Protein 1B0U (pdb70)

GO terms:
  GO:0005886 plasma membrane (C, EXP)

InterPro domains:
  IPR003439 ABC transporter-like, ATP-binding domain [PF00005] (22-182)
  IPR003439 ABC transporter-like, ATP-binding domain [PS50893] (7-253)
  IPR003593 AAA+ ATPase domain [SM00382] (31-230)
  IPR017871 ABC transporter-like, conserved site [PS00211] (154-168)
  IPR027417 P-loop containing nucleoside triphosphate hydrolase [G3DSA:3.40.50.300] (1-258)
  IPR027417 P-loop containing nucleoside triphosphate hydrolase [SSF52540] (7-252)
  IPR030679 ABC-type amino acid transport system, ATPase component, HisP-type [PIRSF039085] (5-256)
  IPR050086 Methionine import ATP-binding protein MetN-like [PTHR43166] (5-256)

Organism: Salmonella typhimurium (strain LT2 / SGSC1412 / ATCC 700720) (NCBI:txid99287)

Radius of gyration: 18.3 Å; Cα contacts (8 Å, |Δi|>4): 505; chains: 1; bounding box: 37×50×46 Å

Solvent-accessible surface area: 12142 Å² total; per-residue (Å²): 77,57,3,54,0,55,88,2,45,4,69,94,52,85,118,67,20,0,71,30,2,45,6,89,0,118,65,31,38,6,2,0,0,0,2,50,102,73,6,8,11,40,12,0,0,75,0,0,7,4,60,38,78,1,8,79,27,30,2,38,0,40,60,97,64,1,83,39,68,123,34,214,108,26,27,18,80,12,52,72,175,90,31,58,115,59,0,93,11,96,2,14,19,0,25,57,99,37,73,28,141,87,120,28,16,0,38,79,1,0,9,49,26,0,48,128,63,64,63,44,62,123,110,72,0,85,91,55,0,70,124,16,0,74,61,1,54,7,92,150,206,12,21,52,74,78,10,129,113,13,52,23,4,60,31,0,41,0,1,1,0,34,5,3,0,16,84,22,39,0,5,0,0,5,25,3,6,31,68,4,88,79,138,49,11,28,63,1,30,147,15,1,47,66,0,16,129,85,44,63,8,0,0,1,0,7,52,52,43,52,6,0,91,141,23,12,57,53,0,1,4,0,43,126,1,111,41,56,28,85,17,76,10,98,97,2,26,48,75,28,119,12,98,127,0,65,120,19,29,130,35,18,148,182,96,173,68,70

Structure (mmCIF, N/CA/C/O backbone):
data_1B0U
#
_entry.id   1B0U
#
_cell.length_a   68.809
_cell.length_b   68.809
_cell.length_c   148.033
_cell.angle_alpha   90.00
_cell.angle_beta   90.00
_cell.angle_gamma   90.00
#
_symmetry.space_group_name_H-M   'P 43 21 2'
#
loop_
_entity.id
_entity.type
_entity.pdbx_description
1 polymer 'HISTIDINE PERMEASE'
2 non-polymer 'CHLORIDE ION'
3 non-polymer "ADENOSINE-5'-TRIPHOSPHATE"
4 water water
#
loop_
_atom_site.group_PDB
_atom_site.id
_atom_site.type_symbol
_atom_site.label_atom_id
_atom_site.label_alt_id
_atom_site.label_comp_id
_atom_site.label_asym_id
_atom_site.label_entity_id
_atom_site.label_seq_id
_atom_site.pdbx_PDB_ins_code
_atom_site.Cartn_x
_atom_site.Cartn_y
_atom_site.Cartn_z
_atom_site.occupancy
_atom_site.B_iso_or_equiv
_atom_site.auth_seq_id
_atom_site.auth_comp_id
_atom_site.auth_asym_id
_atom_site.auth_atom_id
_atom_site.pdbx_PDB_model_num
ATOM 1 N N . ASN A 1 5 ? 23.684 50.737 39.862 1.00 31.21 5 ASN A N 1
ATOM 2 C CA . ASN A 1 5 ? 23.958 52.132 40.102 1.00 30.12 5 ASN A CA 1
ATOM 3 C C . ASN A 1 5 ? 25.375 52.587 39.778 1.00 26.54 5 ASN A C 1
ATOM 4 O O . ASN A 1 5 ? 25.679 52.685 38.613 1.00 27.35 5 ASN A O 1
ATOM 9 N N . LYS A 1 6 ? 26.231 52.892 40.769 1.00 22.92 6 LYS A N 1
ATOM 10 C CA . LYS A 1 6 ? 27.585 53.405 40.445 1.00 20.05 6 LYS A CA 1
ATOM 11 C C . LYS A 1 6 ? 28.653 52.314 40.378 1.00 17.57 6 LYS A C 1
ATOM 12 O O . LYS A 1 6 ? 29.505 52.316 39.521 1.00 16.76 6 LYS A O 1
ATOM 18 N N . LEU A 1 7 ? 28.588 51.376 41.300 1.00 16.22 7 LEU A N 1
ATOM 19 C CA . LEU A 1 7 ? 29.603 50.311 41.321 1.00 15.12 7 LEU A CA 1
ATOM 20 C C . LEU A 1 7 ? 28.972 49.035 41.819 1.00 14.50 7 LEU A C 1
ATOM 21 O O . LEU A 1 7 ? 28.258 49.068 42.807 1.00 15.05 7 LEU A O 1
ATOM 26 N N . HIS A 1 8 ? 29.183 47.920 41.115 1.00 13.20 8 HIS A N 1
ATOM 27 C CA . HIS A 1 8 ? 28.668 46.644 41.572 1.00 13.69 8 HIS A CA 1
ATOM 28 C C . HIS A 1 8 ? 29.813 45.638 41.436 1.00 12.65 8 HIS A C 1
ATOM 29 O O . HIS A 1 8 ? 30.308 45.390 40.325 1.00 13.28 8 HIS A O 1
ATOM 36 N N . VAL A 1 9 ? 30.245 45.099 42.575 1.00 12.71 9 VAL A N 1
ATOM 37 C CA . VAL A 1 9 ? 31.343 44.124 42.636 1.00 13.13 9 VAL A CA 1
ATOM 38 C C . VAL A 1 9 ? 30.647 42.827 42.974 1.00 12.72 9 VAL A C 1
ATOM 39 O O . VAL A 1 9 ? 29.953 42.714 43.988 1.00 13.22 9 VAL A O 1
ATOM 43 N N . ILE A 1 10 ? 30.832 41.835 42.114 1.00 13.06 10 ILE A N 1
ATOM 44 C CA . ILE A 1 10 ? 30.141 40.568 42.273 1.00 14.22 10 ILE A CA 1
ATOM 45 C C . ILE A 1 10 ? 31.022 39.343 42.477 1.00 14.39 10 ILE A C 1
ATOM 46 O O . ILE A 1 10 ? 31.899 39.113 41.667 1.00 14.19 10 ILE A O 1
ATOM 51 N N . ASP A 1 11 ? 30.765 38.581 43.548 1.00 15.43 11 ASP A N 1
ATOM 52 C CA . ASP A 1 11 ? 31.412 37.278 43.842 1.00 15.33 11 ASP A CA 1
ATOM 53 C C . ASP A 1 11 ? 32.930 37.300 43.677 1.00 14.27 11 ASP A C 1
ATOM 54 O O . ASP A 1 11 ? 33.522 36.390 43.072 1.00 15.39 11 ASP A O 1
ATOM 59 N N . LEU A 1 12 ? 33.544 38.330 44.249 1.00 13.80 12 LEU A N 1
ATOM 60 C CA . LEU A 1 12 ? 34.988 38.531 44.113 1.00 12.19 12 LEU A CA 1
ATOM 61 C C . LEU A 1 12 ? 35.811 37.596 44.970 1.00 10.80 12 LEU A C 1
ATOM 62 O O . LEU A 1 12 ? 35.558 37.473 46.174 1.00 11.36 12 LEU A O 1
ATOM 67 N N . HIS A 1 13 ? 36.761 36.919 44.307 1.00 10.56 13 HIS A N 1
ATOM 68 C CA . HIS A 1 13 ? 37.723 36.092 45.030 1.00 10.89 13 HIS A CA 1
ATOM 69 C C . HIS A 1 13 ? 39.092 36.623 44.630 1.00 10.77 13 HIS A C 1
ATOM 70 O O . HIS A 1 13 ? 39.264 37.276 43.577 1.00 11.30 13 HIS A O 1
ATOM 77 N N . LYS A 1 14 ? 40.098 36.351 45.473 1.00 11.02 14 LYS A N 1
ATOM 78 C CA . LYS A 1 14 ? 41.457 36.770 45.135 1.00 11.37 14 LYS A CA 1
ATOM 79 C C . LYS A 1 14 ? 42.464 35.856 45.842 1.00 12.25 14 LYS A C 1
ATOM 80 O O . LYS A 1 14 ? 42.301 35.584 47.034 1.00 12.69 14 LYS A O 1
ATOM 86 N N . ARG A 1 15 ? 43.446 35.363 45.087 1.00 12.66 15 ARG A N 1
ATOM 87 C CA . ARG A 1 15 ? 44.519 34.547 45.666 1.00 13.42 15 ARG A CA 1
ATOM 88 C C . ARG A 1 15 ? 45.860 35.169 45.350 1.00 12.39 15 ARG A C 1
ATOM 89 O O . ARG A 1 15 ? 46.052 35.835 44.330 1.00 12.82 15 ARG A O 1
ATOM 97 N N . TYR A 1 16 ? 46.794 35.020 46.289 1.00 12.26 16 TYR A N 1
ATOM 98 C CA . TYR A 1 16 ? 48.172 35.443 46.030 1.00 12.53 16 TYR A CA 1
ATOM 99 C C . TYR A 1 16 ? 48.846 34.075 45.907 1.00 13.70 16 TYR A C 1
ATOM 100 O O . TYR A 1 16 ? 49.045 33.367 46.896 1.00 13.56 16 TYR A O 1
ATOM 109 N N . GLY A 1 17 ? 49.196 33.710 44.673 1.00 14.56 17 GLY A N 1
ATOM 110 C CA . GLY A 1 17 ? 49.741 32.385 44.463 1.00 14.69 17 GLY A CA 1
ATOM 111 C C . GLY A 1 17 ? 48.631 31.435 44.865 1.00 15.05 17 GLY A C 1
ATOM 112 O O . GLY A 1 17 ? 47.448 31.560 44.428 1.00 15.53 17 GLY A O 1
ATOM 113 N N . GLY A 1 18 ? 48.966 30.448 45.680 1.00 13.53 18 GLY A N 1
ATOM 114 C CA . GLY A 1 18 ? 47.989 29.487 46.159 1.00 13.59 18 GLY A CA 1
ATOM 115 C C . GLY A 1 18 ? 47.178 29.887 47.395 1.00 13.72 18 GLY A C 1
ATOM 116 O O . GLY A 1 18 ? 46.258 29.178 47.842 1.00 15.91 18 GLY A O 1
ATOM 117 N N . HIS A 1 19 ? 47.518 31.043 47.954 1.00 12.75 19 HIS A N 1
ATOM 118 C CA . HIS A 1 19 ? 46.850 31.524 49.159 1.00 12.49 19 HIS A CA 1
ATOM 119 C C . HIS A 1 19 ? 45.562 32.288 48.841 1.00 12.17 19 HIS A C 1
ATOM 120 O O . HIS A 1 19 ? 45.641 33.438 48.407 1.00 12.77 19 HIS A O 1
ATOM 127 N N . GLU A 1 20 ? 44.410 31.665 49.110 1.00 12.66 20 GLU A N 1
ATOM 128 C CA . GLU A 1 20 ? 43.181 32.403 48.806 1.00 13.36 20 GLU A CA 1
ATOM 129 C C . GLU A 1 20 ? 42.863 33.335 49.971 1.00 13.12 20 GLU A C 1
ATOM 130 O O . GLU A 1 20 ? 42.769 32.915 51.124 1.00 14.68 20 GLU A O 1
ATOM 136 N N . VAL A 1 21 ? 42.733 34.614 49.644 1.00 12.12 21 VAL A N 1
ATOM 137 C CA . VAL A 1 21 ? 42.462 35.623 50.664 1.00 12.86 21 VAL A CA 1
ATOM 138 C C . VAL A 1 21 ? 41.017 36.085 50.664 1.00 12.27 21 VAL A C 1
ATOM 139 O O . VAL A 1 21 ? 40.379 36.126 51.715 1.00 13.41 21 VAL A O 1
ATOM 143 N N . LEU A 1 22 ? 40.484 36.438 49.496 1.00 12.40 22 LEU A N 1
ATOM 144 C CA . LEU A 1 22 ? 39.063 36.838 49.406 1.00 12.08 22 LEU A CA 1
ATOM 145 C C . LEU A 1 22 ? 38.329 35.625 48.849 1.00 12.65 22 LEU A C 1
ATOM 146 O O . LEU A 1 22 ? 38.761 35.027 47.848 1.00 12.78 22 LEU A O 1
ATOM 151 N N . LYS A 1 23 ? 37.231 35.286 49.494 1.00 12.61 23 LYS A N 1
ATOM 152 C CA . LYS A 1 23 ? 36.499 34.075 49.214 1.00 13.80 23 LYS A CA 1
ATOM 153 C C . LYS A 1 23 ? 35.046 34.279 48.805 1.00 14.04 23 LYS A C 1
ATOM 154 O O . LYS A 1 23 ? 34.136 33.563 49.242 1.00 14.87 23 LYS A O 1
ATOM 160 N N . GLY A 1 24 ? 34.812 35.277 47.972 1.00 13.25 24 GLY A N 1
ATOM 161 C CA . GLY A 1 24 ? 33.446 35.524 47.512 1.00 12.94 24 GLY A CA 1
ATOM 162 C C . GLY A 1 24 ? 32.769 36.659 48.240 1.00 13.97 24 GLY A C 1
ATOM 163 O O . GLY A 1 24 ? 31.995 36.428 49.185 1.00 15.26 24 GLY A O 1
ATOM 164 N N . VAL A 1 25 ? 33.088 37.880 47.815 1.00 12.60 25 VAL A N 1
ATOM 165 C CA . VAL A 1 25 ? 32.503 39.082 48.407 1.00 14.45 25 VAL A CA 1
ATOM 166 C C . VAL A 1 25 ? 31.875 39.953 47.365 1.00 15.43 25 VAL A C 1
ATOM 167 O O . VAL A 1 25 ? 32.389 40.047 46.237 1.00 16.50 25 VAL A O 1
ATOM 171 N N . SER A 1 26 ? 30.779 40.609 47.735 1.00 13.94 26 SER A N 1
ATOM 172 C CA . SER A 1 26 ? 30.048 41.477 46.818 1.00 14.15 26 SER A CA 1
ATOM 173 C C . SER A 1 26 ? 29.784 42.830 47.459 1.00 14.84 26 SER A C 1
ATOM 174 O O . SER A 1 26 ? 29.749 42.955 48.683 1.00 16.20 26 SER A O 1
ATOM 177 N N . LEU A 1 27 ? 29.589 43.837 46.630 1.00 14.50 27 LEU A N 1
ATOM 178 C CA . LEU A 1 27 ? 29.332 45.191 47.125 1.00 15.39 27 LEU A CA 1
ATOM 179 C C . LEU A 1 27 ? 28.567 45.943 46.051 1.00 15.81 27 LEU A C 1
ATOM 180 O O . LEU A 1 27 ? 28.826 45.771 44.875 1.00 15.59 27 LEU A O 1
ATOM 185 N N . GLN A 1 28 ? 27.589 46.748 46.459 1.00 16.63 28 GLN A N 1
ATOM 186 C CA . GLN A 1 28 ? 26.891 47.572 45.479 1.00 18.09 28 GLN A CA 1
ATOM 187 C C . GLN A 1 28 ? 26.636 48.940 46.063 1.00 17.08 28 GLN A C 1
ATOM 188 O O . GLN A 1 28 ? 25.986 49.093 47.099 1.00 17.83 28 GLN A O 1
ATOM 194 N N . ALA A 1 29 ? 27.214 49.915 45.385 1.00 16.66 29 ALA A N 1
ATOM 195 C CA . ALA A 1 29 ? 27.111 51.316 45.779 1.00 16.35 29 ALA A CA 1
ATOM 196 C C . ALA A 1 29 ? 26.266 52.056 44.754 1.00 16.44 29 ALA A C 1
ATOM 197 O O . ALA A 1 29 ? 26.596 52.103 43.563 1.00 16.74 29 ALA A O 1
ATOM 199 N N . ARG A 1 30 ? 25.190 52.641 45.256 1.00 17.43 30 ARG A N 1
ATOM 200 C CA . ARG A 1 30 ? 24.331 53.502 44.481 1.00 18.68 30 ARG A CA 1
ATOM 201 C C . ARG A 1 30 ? 24.723 54.930 44.824 1.00 17.53 30 ARG A C 1
ATOM 202 O O . ARG A 1 30 ? 25.394 55.171 45.822 1.00 17.20 30 ARG A O 1
ATOM 210 N N . ALA A 1 31 ? 24.335 55.898 43.995 1.00 17.20 31 ALA A N 1
ATOM 211 C CA . ALA A 1 31 ? 24.686 57.272 44.238 1.00 17.40 31 ALA A CA 1
ATOM 212 C C . ALA A 1 31 ? 24.371 57.748 45.655 1.00 17.36 31 ALA A C 1
ATOM 213 O O . ALA A 1 31 ? 23.234 57.613 46.168 1.00 17.40 31 ALA A O 1
ATOM 215 N N . GLY A 1 32 ? 25.408 58.288 46.286 1.00 16.80 32 GLY A N 1
ATOM 216 C CA . GLY A 1 32 ? 25.274 58.788 47.635 1.00 16.32 32 GLY A CA 1
ATOM 217 C C . GLY A 1 32 ? 25.479 57.758 48.751 1.00 15.97 32 GLY A C 1
ATOM 218 O O . GLY A 1 32 ? 25.396 58.106 49.936 1.00 16.55 32 GLY A O 1
ATOM 219 N N . ASP A 1 33 ? 25.728 56.498 48.414 1.00 15.08 33 ASP A N 1
ATOM 220 C CA . ASP A 1 33 ? 25.963 55.502 49.462 1.00 14.69 33 ASP A CA 1
ATOM 221 C C . ASP A 1 33 ? 27.354 55.762 50.063 1.00 13.62 33 ASP A C 1
ATOM 222 O O . ASP A 1 33 ? 28.277 56.168 49.343 1.00 14.28 33 ASP A O 1
ATOM 227 N N . VAL A 1 34 ? 27.482 55.512 51.359 1.00 12.75 34 VAL A N 1
ATOM 228 C CA . VAL A 1 34 ? 28.761 55.661 52.094 1.00 12.57 34 VAL A CA 1
ATOM 229 C C . VAL A 1 34 ? 28.905 54.302 52.792 1.00 11.66 34 VAL A C 1
ATOM 230 O O . VAL A 1 34 ? 28.221 53.983 53.768 1.00 12.24 34 VAL A O 1
ATOM 234 N N . ILE A 1 35 ? 29.750 53.449 52.221 1.00 11.06 35 ILE A N 1
ATOM 235 C CA . ILE A 1 35 ? 29.966 52.091 52.731 1.00 10.70 35 ILE A CA 1
ATOM 236 C C . ILE A 1 35 ? 31.254 51.966 53.503 1.00 10.87 35 ILE A C 1
ATOM 237 O O . ILE A 1 35 ? 32.311 52.227 52.937 1.00 10.80 35 ILE A O 1
ATOM 242 N N . SER A 1 36 ? 31.163 51.626 54.780 1.00 11.01 36 SER A N 1
ATOM 243 C CA . SER A 1 36 ? 32.385 51.393 55.559 1.00 10.32 36 SER A CA 1
ATOM 244 C C . SER A 1 36 ? 32.592 49.909 55.686 1.00 12.23 36 SER A C 1
ATOM 245 O O . SER A 1 36 ? 31.634 49.127 55.896 1.00 11.09 36 SER A O 1
ATOM 248 N N . ILE A 1 37 ? 33.839 49.488 55.537 1.00 10.61 37 ILE A N 1
ATOM 249 C CA . ILE A 1 37 ? 34.250 48.075 55.652 1.00 11.08 37 ILE A CA 1
ATOM 250 C C . ILE A 1 37 ? 35.135 48.012 56.911 1.00 10.21 37 ILE A C 1
ATOM 251 O O . ILE A 1 37 ? 36.118 48.761 57.051 1.00 10.94 37 ILE A O 1
ATOM 256 N N . ILE A 1 38 ? 34.745 47.139 57.819 1.00 10.41 38 ILE A N 1
ATOM 257 C CA . ILE A 1 38 ? 35.455 46.945 59.073 1.00 10.30 38 ILE A CA 1
ATOM 258 C C . ILE A 1 38 ? 35.811 45.467 59.246 1.00 10.69 38 ILE A C 1
ATOM 259 O O . ILE A 1 38 ? 35.177 44.607 58.637 1.00 11.24 38 ILE A O 1
ATOM 264 N N . GLY A 1 39 ? 36.829 45.188 60.049 1.00 11.89 39 GLY A N 1
ATOM 265 C CA . GLY A 1 39 ? 37.229 43.807 60.292 1.00 12.05 39 GLY A CA 1
ATOM 266 C C . GLY A 1 39 ? 38.651 43.754 60.774 1.00 11.38 39 GLY A C 1
ATOM 267 O O . GLY A 1 39 ? 39.382 44.744 60.726 1.00 11.38 39 GLY A O 1
ATOM 268 N N . SER A 1 40 ? 39.039 42.580 61.268 1.00 11.40 40 SER A N 1
ATOM 269 C CA . SER A 1 40 ? 40.373 42.427 61.775 1.00 11.35 40 SER A CA 1
ATOM 270 C C . SER A 1 40 ? 41.452 42.631 60.701 1.00 11.98 40 SER A C 1
ATOM 271 O O . SER A 1 40 ? 41.227 42.395 59.509 1.00 12.48 40 SER A O 1
ATOM 274 N N . SER A 1 41 ? 42.646 43.044 61.118 1.00 11.64 41 SER A N 1
ATOM 275 C CA . SER A 1 41 ? 43.777 43.113 60.197 1.00 11.10 41 SER A CA 1
ATOM 276 C C . SER A 1 41 ? 44.047 41.667 59.719 1.00 11.71 41 SER A C 1
ATOM 277 O O . SER A 1 41 ? 44.250 40.749 60.506 1.00 10.60 41 SER A O 1
ATOM 280 N N . GLY A 1 42 ? 44.014 41.468 58.410 1.00 12.01 42 GLY A N 1
ATOM 281 C CA . GLY A 1 42 ? 44.211 40.145 57.839 1.00 12.27 42 GLY A CA 1
ATOM 282 C C . GLY A 1 42 ? 42.930 39.590 57.228 1.00 12.23 42 GLY A C 1
ATOM 283 O O . GLY A 1 42 ? 42.972 38.622 56.457 1.00 12.34 42 GLY A O 1
ATOM 284 N N . SER A 1 43 ? 41.786 40.234 57.502 1.00 11.41 43 SER A N 1
ATOM 285 C CA . SER A 1 43 ? 40.509 39.777 56.941 1.00 11.25 43 SER A CA 1
ATOM 286 C C . SER A 1 43 ? 40.445 39.969 55.444 1.00 10.59 43 SER A C 1
ATOM 287 O O . SER A 1 43 ? 39.629 39.290 54.800 1.00 11.75 43 SER A O 1
ATOM 290 N N . GLY A 1 44 ? 41.325 40.810 54.885 1.00 10.50 44 GLY A N 1
ATOM 291 C CA . GLY A 1 44 ? 41.403 41.035 53.441 1.00 9.79 44 GLY A CA 1
ATOM 292 C C . GLY A 1 44 ? 40.802 42.344 52.921 1.00 10.09 44 GLY A C 1
ATOM 293 O O . GLY A 1 44 ? 40.459 42.474 51.740 1.00 10.31 44 GLY A O 1
ATOM 294 N N . LYS A 1 45 ? 40.702 43.335 53.803 1.00 10.25 45 LYS A N 1
ATOM 295 C CA . LYS A 1 45 ? 40.078 44.613 53.444 1.00 10.15 45 LYS A CA 1
ATOM 296 C C . LYS A 1 45 ? 40.831 45.320 52.342 1.00 10.15 45 LYS A C 1
ATOM 297 O O . LYS A 1 45 ? 40.226 45.828 51.369 1.00 10.81 45 LYS A O 1
ATOM 303 N N . SER A 1 46 ? 42.143 45.417 52.483 1.00 10.43 46 SER A N 1
ATOM 304 C CA . SER A 1 46 ? 42.924 46.114 51.463 1.00 10.37 46 SER A CA 1
ATOM 305 C C . SER A 1 46 ? 42.907 45.360 50.133 1.00 11.00 46 SER A C 1
ATOM 306 O O . SER A 1 46 ? 42.928 45.997 49.052 1.00 11.69 46 SER A O 1
ATOM 309 N N . THR A 1 47 ? 42.945 44.030 50.220 1.00 11.73 47 THR A N 1
ATOM 310 C CA . THR A 1 47 ? 42.871 43.222 48.997 1.00 11.29 47 THR A CA 1
ATOM 311 C C . THR A 1 47 ? 41.543 43.501 48.283 1.00 11.90 47 THR A C 1
ATOM 312 O O . THR A 1 47 ? 41.534 43.610 47.049 1.00 11.74 47 THR A O 1
ATOM 316 N N . PHE A 1 48 ? 40.456 43.613 49.052 1.00 11.64 48 PHE A N 1
ATOM 317 C CA . PHE A 1 48 ? 39.106 43.899 48.521 1.00 11.72 48 PHE A CA 1
ATOM 318 C C . PHE A 1 48 ? 39.143 45.245 47.744 1.00 12.26 48 PHE A C 1
ATOM 319 O O . PHE A 1 48 ? 38.787 45.337 46.558 1.00 11.77 48 PHE A O 1
ATOM 327 N N . LEU A 1 49 ? 39.617 46.301 48.393 1.00 12.08 49 LEU A N 1
ATOM 328 C CA . LEU A 1 49 ? 39.684 47.583 47.692 1.00 13.99 49 LEU A CA 1
ATOM 329 C C . LEU A 1 49 ? 40.612 47.588 46.489 1.00 14.82 49 LEU A C 1
ATOM 330 O O . LEU A 1 49 ? 40.272 48.151 45.425 1.00 15.28 49 LEU A O 1
ATOM 335 N N . ARG A 1 50 ? 41.788 46.956 46.578 1.00 13.98 50 ARG A N 1
ATOM 336 C CA . ARG A 1 50 ? 42.742 46.951 45.492 1.00 14.31 50 ARG A CA 1
ATOM 337 C C . ARG A 1 50 ? 42.235 46.138 44.289 1.00 13.53 50 ARG A C 1
ATOM 338 O O . ARG A 1 50 ? 42.666 46.363 43.168 1.00 16.10 50 ARG A O 1
ATOM 346 N N . CYS A 1 51 ? 41.333 45.197 44.530 1.00 12.45 51 CYS A N 1
ATOM 347 C CA . CYS A 1 51 ? 40.760 44.444 43.405 1.00 12.96 51 CYS A CA 1
ATOM 348 C C . CYS A 1 51 ? 39.757 45.334 42.649 1.00 13.28 51 CYS A C 1
ATOM 349 O O . CYS A 1 51 ? 39.683 45.256 41.412 1.00 14.37 51 CYS A O 1
ATOM 352 N N . ILE A 1 52 ? 39.045 46.200 43.374 1.00 13.54 52 ILE A N 1
ATOM 353 C CA . ILE A 1 52 ? 38.015 47.050 42.761 1.00 14.00 52 ILE A CA 1
ATOM 354 C C . ILE A 1 52 ? 38.593 47.882 41.635 1.00 16.30 52 ILE A C 1
ATOM 355 O O . ILE A 1 52 ? 37.926 48.047 40.583 1.00 15.98 52 ILE A O 1
ATOM 360 N N . ASN A 1 53 ? 39.815 48.375 41.804 1.00 17.09 53 ASN A N 1
ATOM 361 C CA . ASN A 1 53 ? 40.418 49.157 40.722 1.00 18.31 53 ASN A CA 1
ATOM 362 C C . ASN A 1 53 ? 41.597 48.472 40.048 1.00 18.44 53 ASN A C 1
ATOM 363 O O . ASN A 1 53 ? 42.445 49.099 39.393 1.00 19.24 53 ASN A O 1
ATOM 368 N N . PHE A 1 54 ? 41.617 47.147 40.182 1.00 17.03 54 PHE A N 1
ATOM 369 C CA . PHE A 1 54 ? 42.659 46.307 39.609 1.00 17.51 54 PHE A CA 1
ATOM 370 C C . PHE A 1 54 ? 44.113 46.557 39.935 1.00 17.45 54 PHE A C 1
ATOM 371 O O . PHE A 1 54 ? 45.012 46.194 39.155 1.00 18.35 54 PHE A O 1
ATOM 379 N N . LEU A 1 55 ? 44.353 47.162 41.094 1.00 16.76 55 LEU A N 1
ATOM 380 C CA . LEU A 1 55 ? 45.716 47.291 41.558 1.00 17.17 55 LEU A CA 1
ATOM 381 C C . LEU A 1 55 ? 46.139 45.858 41.904 1.00 16.81 55 LEU A C 1
ATOM 382 O O . LEU A 1 55 ? 47.327 45.535 41.869 1.00 17.99 55 LEU A O 1
ATOM 387 N N . GLU A 1 56 ? 45.150 45.017 42.243 1.00 16.76 56 GLU A N 1
ATOM 388 C CA . GLU A 1 56 ? 45.392 43.585 42.467 1.00 16.48 56 GLU A CA 1
ATOM 389 C C . GLU A 1 56 ? 44.432 42.859 41.529 1.00 15.65 56 GLU A C 1
ATOM 390 O O . GLU A 1 56 ? 43.371 43.387 41.205 1.00 15.35 56 GLU A O 1
ATOM 396 N N . LYS A 1 57 ? 44.809 41.669 41.075 1.00 15.45 57 LYS A N 1
ATOM 397 C CA . LYS A 1 57 ? 43.981 40.919 40.127 1.00 15.87 57 LYS A CA 1
ATOM 398 C C . LYS A 1 57 ? 43.094 39.898 40.827 1.00 15.43 57 LYS A C 1
ATOM 399 O O . LYS A 1 57 ? 43.569 39.032 41.568 1.00 15.21 57 LYS A O 1
ATOM 405 N N . PRO A 1 58 ? 41.779 39.977 40.612 1.00 14.10 58 PRO A N 1
ATOM 406 C CA . PRO A 1 58 ? 40.851 39.013 41.221 1.00 14.46 58 PRO A CA 1
ATOM 407 C C . PRO A 1 58 ? 41.089 37.632 40.600 1.00 13.35 58 PRO A C 1
ATOM 408 O O . PRO A 1 58 ? 41.599 37.514 39.472 1.00 13.98 58 PRO A O 1
ATOM 412 N N . SER A 1 59 ? 40.700 36.586 41.314 1.00 12.29 59 SER A N 1
ATOM 413 C CA . SER A 1 59 ? 40.771 35.225 40.756 1.00 12.34 59 SER A CA 1
ATOM 414 C C . SER A 1 59 ? 39.361 34.818 40.291 1.00 13.40 59 SER A C 1
ATOM 415 O O . SER A 1 59 ? 39.207 33.849 39.542 1.00 14.60 59 SER A O 1
ATOM 418 N N . GLU A 1 60 ? 38.341 35.523 40.779 1.00 12.81 60 GLU A N 1
ATOM 419 C CA . GLU A 1 60 ? 36.948 35.256 40.387 1.00 12.73 60 GLU A CA 1
ATOM 420 C C . GLU A 1 60 ? 36.189 36.562 40.553 1.00 12.54 60 GLU A C 1
ATOM 421 O O . GLU A 1 60 ? 36.621 37.439 41.339 1.00 13.20 60 GLU A O 1
ATOM 427 N N . GLY A 1 61 ? 35.074 36.702 39.828 1.00 12.20 61 GLY A N 1
ATOM 428 C CA . GLY A 1 61 ? 34.231 37.868 40.000 1.00 12.26 61 GLY A CA 1
ATOM 429 C C . GLY A 1 61 ? 33.968 38.747 38.805 1.00 11.68 61 GLY A C 1
ATOM 430 O O . GLY A 1 61 ? 34.423 38.454 37.714 1.00 12.20 61 GLY A O 1
ATOM 431 N N . ALA A 1 62 ? 33.195 39.813 39.020 1.00 11.49 62 ALA A N 1
ATOM 432 C CA . ALA A 1 62 ? 32.859 40.802 37.987 1.00 12.59 62 ALA A CA 1
ATOM 433 C C . ALA A 1 62 ? 32.805 42.177 38.646 1.00 12.44 62 ALA A C 1
ATOM 434 O O . ALA A 1 62 ? 32.542 42.292 39.867 1.00 12.05 62 ALA A O 1
ATOM 436 N N . ILE A 1 63 ? 33.104 43.201 37.840 1.00 12.73 63 ILE A N 1
ATOM 437 C CA . ILE A 1 63 ? 33.075 44.592 38.277 1.00 13.86 63 ILE A CA 1
ATOM 438 C C . ILE A 1 63 ? 32.295 45.374 37.240 1.00 13.90 63 ILE A C 1
ATOM 439 O O . ILE A 1 63 ? 32.640 45.332 36.052 1.00 14.87 63 ILE A O 1
ATOM 444 N N . ILE A 1 64 ? 31.247 46.052 37.697 1.00 13.17 64 ILE A N 1
ATOM 445 C CA . ILE A 1 64 ? 30.361 46.832 36.835 1.00 14.28 64 ILE A CA 1
ATOM 446 C C . ILE A 1 64 ? 30.409 48.292 37.343 1.00 14.71 64 ILE A C 1
ATOM 447 O O . ILE A 1 64 ? 30.164 48.550 38.523 1.00 14.90 64 ILE A O 1
ATOM 452 N N . VAL A 1 65 ? 30.682 49.215 36.421 1.00 15.52 65 VAL A N 1
ATOM 453 C CA . VAL A 1 65 ? 30.790 50.636 36.789 1.00 16.94 65 VAL A CA 1
ATOM 454 C C . VAL A 1 65 ? 29.737 51.380 36.010 1.00 17.49 65 VAL A C 1
ATOM 455 O O . VAL A 1 65 ? 29.678 51.292 34.772 1.00 18.06 65 VAL A O 1
ATOM 459 N N . ASN A 1 66 ? 28.898 52.119 36.728 1.00 18.34 66 ASN A N 1
ATOM 460 C CA . ASN A 1 66 ? 27.805 52.852 36.105 1.00 19.92 66 ASN A CA 1
ATOM 461 C C . ASN A 1 66 ? 26.939 51.983 35.206 1.00 20.83 66 ASN A C 1
ATOM 462 O O . ASN A 1 66 ? 26.513 52.406 34.107 1.00 20.68 66 ASN A O 1
ATOM 467 N N . GLY A 1 67 ? 26.706 50.755 35.655 1.00 21.21 67 GLY A N 1
ATOM 468 C CA . GLY A 1 67 ? 25.893 49.849 34.869 1.00 22.03 67 GLY A CA 1
ATOM 469 C C . GLY A 1 67 ? 26.590 49.150 33.732 1.00 22.40 67 GLY A C 1
ATOM 470 O O . GLY A 1 67 ? 25.983 48.225 33.167 1.00 24.60 67 GLY A O 1
ATOM 471 N N . GLN A 1 68 ? 27.832 49.539 33.405 1.00 21.64 68 GLN A N 1
ATOM 472 C CA . GLN A 1 68 ? 28.587 48.919 32.305 1.00 21.91 68 GLN A CA 1
ATOM 473 C C . GLN A 1 68 ? 29.626 47.915 32.832 1.00 19.86 68 GLN A C 1
ATOM 474 O O . GLN A 1 68 ? 30.484 48.260 33.646 1.00 18.69 68 GLN A O 1
ATOM 480 N N . ASN A 1 69 ? 29.529 46.670 32.368 1.00 17.89 69 ASN A N 1
ATOM 481 C CA . ASN A 1 69 ? 30.444 45.645 32.814 1.00 17.19 69 ASN A CA 1
ATOM 482 C C . ASN A 1 69 ? 31.858 45.939 32.320 1.00 17.67 69 ASN A C 1
ATOM 483 O O . ASN A 1 69 ? 32.033 46.370 31.172 1.00 18.87 69 ASN A O 1
ATOM 488 N N . ILE A 1 70 ? 32.857 45.685 33.160 1.00 17.13 70 ILE A N 1
ATOM 489 C CA . ILE A 1 70 ? 34.269 45.819 32.775 1.00 16.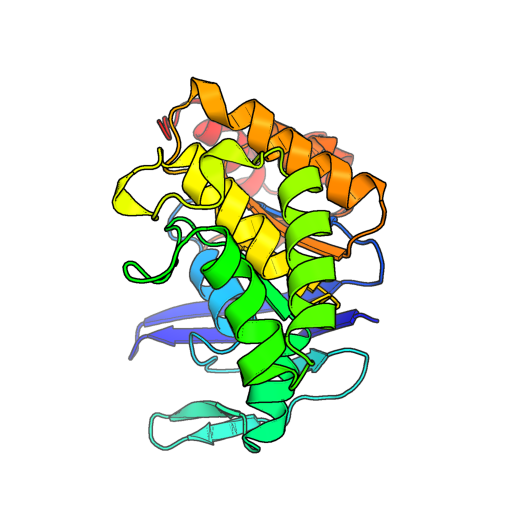42 70 ILE A CA 1
ATOM 490 C C . ILE A 1 70 ? 34.660 44.384 32.300 1.00 16.20 70 ILE A C 1
ATOM 491 O O . ILE A 1 70 ? 34.774 43.471 33.112 1.00 16.02 70 ILE A O 1
ATOM 496 N N . ASN A 1 71 ? 34.830 44.158 30.994 1.00 17.05 71 ASN A N 1
ATOM 497 C CA . ASN A 1 71 ? 35.148 42.786 30.561 1.00 17.66 71 ASN A CA 1
ATOM 498 C C . ASN A 1 71 ? 36.451 42.185 31.071 1.00 18.06 71 ASN A C 1
ATOM 499 O O . ASN A 1 71 ? 37.513 42.780 30.935 1.00 18.59 71 ASN A O 1
ATOM 504 N N . LEU A 1 72 ? 36.329 41.005 31.660 1.00 18.42 72 LEU A N 1
ATOM 505 C CA . LEU A 1 72 ? 37.477 40.330 32.215 1.00 20.52 72 LEU A CA 1
ATOM 506 C C . LEU A 1 72 ? 37.731 39.027 31.487 1.00 21.97 72 LEU A C 1
ATOM 507 O O . LEU A 1 72 ? 36.782 38.341 31.046 1.00 22.47 72 LEU A O 1
ATOM 512 N N . VAL A 1 73 ? 39.010 38.691 31.392 1.00 23.81 73 VAL A N 1
ATOM 513 C CA . VAL A 1 73 ? 39.459 37.473 30.742 1.00 24.80 73 VAL A CA 1
ATOM 514 C C . VAL A 1 73 ? 40.524 36.830 31.634 1.00 25.33 73 VAL A C 1
ATOM 515 O O . VAL A 1 73 ? 41.286 37.519 32.311 1.00 25.40 73 VAL A O 1
ATOM 519 N N . ARG A 1 74 ? 40.529 35.508 31.644 1.00 26.44 74 ARG A N 1
ATOM 520 C CA . ARG A 1 74 ? 41.455 34.713 32.455 1.00 27.83 74 ARG A CA 1
ATOM 521 C C . ARG A 1 74 ? 42.862 34.802 31.834 1.00 29.38 74 ARG A C 1
ATOM 522 O O . ARG A 1 74 ? 43.027 34.412 30.665 1.00 30.68 74 ARG A O 1
ATOM 530 N N . ASP A 1 75 ? 43.860 35.314 32.580 1.00 30.34 75 ASP A N 1
ATOM 531 C CA . ASP A 1 75 ? 45.241 35.481 32.086 1.00 31.97 75 ASP A CA 1
ATOM 532 C C . ASP A 1 75 ? 46.162 34.279 32.266 1.00 32.20 75 ASP A C 1
A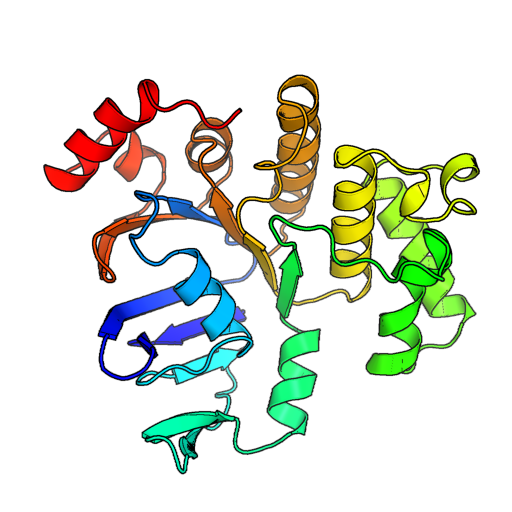TOM 533 O O . ASP A 1 75 ? 45.746 33.224 32.768 1.00 31.94 75 ASP A O 1
ATOM 538 N N . LYS A 1 76 ? 47.397 34.457 31.809 1.00 33.49 76 LYS A N 1
ATOM 539 C CA . LYS A 1 76 ? 48.466 33.446 31.863 1.00 34.43 76 LYS A CA 1
ATOM 540 C C . LYS A 1 76 ? 48.606 32.795 33.246 1.00 33.67 76 LYS A C 1
ATOM 541 O O . LYS A 1 76 ? 48.684 31.557 33.400 1.00 33.95 76 LYS A O 1
ATOM 547 N N . ASP A 1 77 ? 48.631 33.664 34.249 1.00 32.06 77 ASP A N 1
ATOM 548 C CA . ASP A 1 77 ? 48.780 33.279 35.639 1.00 29.89 77 ASP A CA 1
ATOM 549 C C . ASP A 1 77 ? 47.510 32.715 36.243 1.00 26.97 77 ASP A C 1
ATOM 550 O O . ASP A 1 77 ? 47.465 32.454 37.430 1.00 26.21 77 ASP A O 1
ATOM 555 N N . GLY A 1 78 ? 46.458 32.545 35.452 1.00 24.45 78 GLY A N 1
ATOM 556 C CA . GLY A 1 78 ? 45.246 32.011 36.033 1.00 22.09 78 GLY A CA 1
ATOM 557 C C . GLY A 1 78 ? 44.393 33.049 36.770 1.00 20.19 78 GLY A C 1
ATOM 558 O O . GLY A 1 78 ? 43.407 32.689 37.436 1.00 20.43 78 GLY A O 1
ATOM 559 N N . GLN A 1 79 ? 44.789 34.311 36.691 1.00 19.21 79 GLN A N 1
ATOM 560 C CA . GLN A 1 79 ? 44.018 35.351 37.371 1.00 18.23 79 GLN A CA 1
ATOM 561 C C . GLN A 1 79 ? 43.230 36.105 36.334 1.00 18.17 79 GLN A C 1
ATOM 562 O O . GLN A 1 79 ? 43.415 35.871 35.133 1.00 19.48 79 GLN A O 1
ATOM 568 N N . LEU A 1 80 ? 42.336 36.973 36.778 1.00 16.74 80 LEU A N 1
ATOM 569 C CA . LEU A 1 80 ? 41.541 37.761 35.841 1.00 17.24 80 LEU A CA 1
ATOM 570 C C . LEU A 1 80 ? 42.153 39.102 35.559 1.00 19.27 80 LEU A C 1
ATOM 571 O O . LEU A 1 80 ? 42.579 39.824 36.485 1.00 20.38 80 LEU A O 1
ATOM 576 N N . LYS A 1 81 ? 42.196 39.452 34.268 1.00 20.79 81 LYS A N 1
ATOM 577 C CA . LYS A 1 81 ? 42.738 40.729 33.845 1.00 22.36 81 LYS A CA 1
ATOM 578 C C . LYS A 1 81 ? 41.658 41.504 33.064 1.00 21.77 81 LYS A C 1
ATOM 579 O O . LYS A 1 81 ? 40.731 40.910 32.499 1.00 21.66 81 LYS A O 1
ATOM 585 N N . VAL A 1 82 ? 41.766 42.824 33.057 1.00 21.63 82 VAL A N 1
ATOM 586 C CA . VAL A 1 82 ? 40.820 43.650 32.290 1.00 22.29 82 VAL A CA 1
ATOM 587 C C . VAL A 1 82 ? 41.234 43.503 30.821 1.00 24.24 82 VAL A C 1
ATOM 588 O O . VAL A 1 82 ? 42.376 43.796 30.456 1.00 24.63 82 VAL A O 1
ATOM 592 N N . ALA A 1 83 ? 40.304 43.020 30.002 1.00 25.69 83 ALA A N 1
ATOM 593 C CA . ALA A 1 83 ? 40.547 42.787 28.578 1.00 27.88 83 ALA A CA 1
ATOM 594 C C . ALA A 1 83 ? 40.989 44.014 27.801 1.00 29.43 83 ALA A C 1
ATOM 595 O O . ALA A 1 83 ? 42.008 43.996 27.096 1.00 29.48 83 ALA A O 1
ATOM 597 N N . ASP A 1 84 ? 40.229 45.087 27.936 1.00 31.01 84 ASP A N 1
ATOM 598 C CA . ASP A 1 84 ? 40.485 46.309 27.196 1.00 33.09 84 ASP A CA 1
ATOM 599 C C . ASP A 1 84 ? 41.156 47.417 28.019 1.00 33.37 84 ASP A C 1
ATOM 600 O O . ASP A 1 84 ? 40.663 47.782 29.072 1.00 32.53 84 ASP A O 1
ATOM 605 N N . LYS A 1 85 ? 42.278 47.954 27.527 1.00 34.34 85 LYS A N 1
ATOM 606 C CA . LYS A 1 85 ? 43.014 49.020 28.224 1.00 35.43 85 LYS A CA 1
ATOM 607 C C . LYS A 1 85 ? 42.146 50.245 28.524 1.00 35.32 85 LYS A C 1
ATOM 608 O O . LYS A 1 85 ? 42.302 50.896 29.554 1.00 34.77 85 LYS A O 1
ATOM 614 N N . ASN A 1 86 ? 41.253 50.598 27.611 1.00 35.79 86 ASN A N 1
ATOM 615 C CA . ASN A 1 86 ? 40.451 51.769 27.881 1.00 36.00 86 ASN A CA 1
ATOM 616 C C . ASN A 1 86 ? 39.461 51.529 28.980 1.00 34.82 86 ASN A C 1
ATOM 617 O O . ASN A 1 86 ? 39.063 52.459 29.681 1.00 34.44 86 ASN A O 1
ATOM 622 N N . GLN A 1 87 ? 39.053 50.282 29.146 1.00 33.78 87 GLN A N 1
ATOM 623 C CA . GLN A 1 87 ? 38.146 50.008 30.226 1.00 32.52 87 GLN A CA 1
ATOM 624 C C . GLN A 1 87 ? 38.927 50.120 31.529 1.00 32.08 87 GLN A C 1
ATOM 625 O O . GLN A 1 87 ? 38.369 50.526 32.546 1.00 32.03 87 GLN A O 1
ATOM 631 N N . LEU A 1 88 ? 40.215 49.776 31.503 1.00 31.18 88 LEU A N 1
ATOM 632 C CA . LEU A 1 88 ? 41.031 49.869 32.717 1.00 31.68 88 LEU A CA 1
ATOM 633 C C . LEU A 1 88 ? 41.299 51.327 33.078 1.00 32.25 88 LEU A C 1
ATOM 634 O O . LEU A 1 88 ? 41.299 51.712 34.261 1.00 31.34 88 LEU A O 1
ATOM 639 N N . ARG A 1 89 ? 41.561 52.132 32.058 1.00 33.32 89 ARG A N 1
ATOM 640 C CA . ARG A 1 89 ? 41.836 53.557 32.258 1.00 35.09 89 ARG A CA 1
ATOM 641 C C . ARG A 1 89 ? 40.549 54.242 32.666 1.00 35.31 89 ARG A C 1
ATOM 642 O O . ARG A 1 89 ? 40.478 54.860 33.739 1.00 34.81 89 ARG A O 1
ATOM 650 N N . LEU A 1 90 ? 39.543 54.144 31.793 1.00 35.77 90 LEU A N 1
ATOM 651 C CA . LEU A 1 90 ? 38.210 54.702 32.061 1.00 35.52 90 LEU A CA 1
ATOM 652 C C . LEU A 1 90 ? 37.956 54.433 33.532 1.00 33.98 90 LEU A C 1
ATOM 653 O O . LEU A 1 90 ? 37.570 55.322 34.295 1.00 33.87 90 LEU A O 1
ATOM 658 N N . LEU A 1 91 ? 38.190 53.182 33.903 1.00 32.74 91 LEU A N 1
ATOM 659 C CA . LEU A 1 91 ? 38.008 52.713 35.276 1.00 30.99 91 LEU A CA 1
ATOM 660 C C . LEU A 1 91 ? 38.705 53.593 36.331 1.00 30.38 91 LEU A C 1
ATOM 661 O O . LEU A 1 91 ? 38.012 54.173 37.178 1.00 30.33 91 LEU A O 1
ATOM 666 N N . ARG A 1 92 ? 40.047 53.673 36.280 1.00 27.93 92 ARG A N 1
ATOM 667 C CA . ARG A 1 92 ? 40.882 54.473 37.191 1.00 26.62 92 ARG A CA 1
ATOM 668 C C . ARG A 1 92 ? 40.512 55.960 37.172 1.00 25.55 92 ARG A C 1
ATOM 669 O O . ARG A 1 92 ? 41.128 56.758 37.883 1.00 26.81 92 ARG A O 1
ATOM 677 N N . THR A 1 93 ? 39.556 56.351 36.335 1.00 23.89 93 THR A N 1
ATOM 678 C CA . THR A 1 93 ? 39.143 57.753 36.278 1.00 23.59 93 THR A CA 1
ATOM 679 C C . THR A 1 93 ? 37.764 57.905 36.933 1.00 22.09 93 THR A C 1
ATOM 680 O O . THR A 1 93 ? 37.437 58.983 37.452 1.00 22.27 93 THR A O 1
ATOM 684 N N . ARG A 1 94 ? 36.957 56.843 36.904 1.00 20.56 94 ARG A N 1
ATOM 685 C CA . ARG A 1 94 ? 35.617 56.875 37.512 1.00 19.43 94 ARG A CA 1
ATOM 686 C C . ARG A 1 94 ? 35.659 56.454 38.975 1.00 16.69 94 ARG A C 1
ATOM 687 O O . ARG A 1 94 ? 34.728 56.758 39.726 1.00 16.10 94 ARG A O 1
ATOM 695 N N . LEU A 1 95 ? 36.730 55.783 39.356 1.00 15.97 95 LEU A N 1
ATOM 696 C CA . LEU A 1 95 ? 36.929 55.360 40.741 1.00 16.48 95 LEU A CA 1
ATOM 697 C C . LEU A 1 95 ? 38.315 55.920 41.075 1.00 17.15 95 LEU A C 1
ATOM 698 O O . LEU A 1 95 ? 39.220 55.842 40.249 1.00 19.30 95 LEU A O 1
ATOM 703 N N . THR A 1 96 ? 38.474 56.564 42.223 1.00 15.47 96 THR A N 1
ATOM 704 C CA . THR A 1 96 ? 39.816 57.047 42.595 1.00 15.86 96 THR A CA 1
ATOM 705 C C . THR A 1 96 ? 40.060 56.518 43.994 1.00 15.59 96 THR A C 1
ATOM 706 O O . THR A 1 96 ? 39.122 56.237 44.724 1.00 15.85 96 THR A O 1
ATOM 710 N N . MET A 1 97 ? 41.318 56.396 44.370 1.00 14.31 97 MET A N 1
ATOM 711 C CA . MET A 1 97 ? 41.641 55.825 45.660 1.00 14.53 97 MET A CA 1
ATOM 712 C C . MET A 1 97 ? 42.570 56.695 46.497 1.00 13.68 97 MET A C 1
ATOM 713 O O . MET A 1 97 ? 43.417 57.435 45.955 1.00 16.02 97 MET A O 1
ATOM 718 N N . VAL A 1 98 ? 42.318 56.679 47.802 1.00 11.92 98 VAL A N 1
ATOM 719 C CA . VAL A 1 98 ? 43.133 57.355 48.809 1.00 11.22 98 VAL A CA 1
ATOM 720 C C . VAL A 1 98 ? 43.593 56.198 49.682 1.00 12.43 98 VAL A C 1
ATOM 721 O O . VAL A 1 98 ? 42.790 55.356 50.077 1.00 12.41 98 VAL A O 1
ATOM 725 N N . PHE A 1 99 ? 44.901 56.121 49.909 1.00 14.79 99 PHE A N 1
ATOM 726 C CA . PHE A 1 99 ? 45.541 55.000 50.613 1.00 15.29 99 PHE A CA 1
ATOM 727 C C . PHE A 1 99 ? 46.088 55.330 52.021 1.00 14.50 99 PHE A C 1
ATOM 728 O O . PHE A 1 99 ? 45.904 56.443 52.547 1.00 15.17 99 PHE A O 1
ATOM 736 N N . GLN A 1 100 ? 46.740 54.350 52.654 1.00 14.73 100 GLN A N 1
ATOM 737 C CA . GLN A 1 100 ? 47.317 54.559 53.970 1.00 16.18 100 GLN A CA 1
ATOM 738 C C . GLN A 1 100 ? 48.533 55.454 53.790 1.00 17.59 100 GLN A C 1
ATOM 739 O O . GLN A 1 100 ? 48.831 56.239 54.683 1.00 19.56 100 GLN A O 1
ATOM 745 N N . HIS A 1 101 ? 49.232 55.257 52.666 1.00 18.64 101 HIS A N 1
ATOM 746 C CA . HIS A 1 101 ? 50.428 56.028 52.251 1.00 20.50 101 HIS A CA 1
ATOM 747 C C . HIS A 1 101 ? 49.909 57.176 51.413 1.00 20.45 101 HIS A C 1
ATOM 748 O O . HIS A 1 101 ? 48.812 57.109 50.901 1.00 18.41 101 HIS A O 1
ATOM 755 N N . PHE A 1 102 ? 50.722 58.197 51.175 1.00 21.95 102 PHE A N 1
ATOM 756 C CA . PHE A 1 102 ? 50.145 59.358 50.497 1.00 23.60 102 PHE A CA 1
ATOM 757 C C . PHE A 1 102 ? 50.198 59.396 49.002 1.00 25.06 102 PHE A C 1
ATOM 758 O O . PHE A 1 102 ? 49.359 60.039 48.328 1.00 25.82 102 PHE A O 1
ATOM 766 N N . ASN A 1 103 ? 51.192 58.742 48.453 1.00 26.19 103 ASN A N 1
ATOM 767 C CA . ASN A 1 103 ? 51.185 58.666 47.030 1.00 26.89 103 ASN A CA 1
ATOM 768 C C . ASN A 1 103 ? 51.195 59.980 46.251 1.00 25.73 103 ASN A C 1
ATOM 769 O O . ASN A 1 103 ? 50.337 60.209 45.374 1.00 26.91 103 ASN A O 1
ATOM 774 N N . LEU A 1 104 ? 52.130 60.849 46.575 1.00 22.51 104 LEU A N 1
ATOM 775 C CA . LEU A 1 104 ? 52.267 62.091 45.849 1.00 19.92 104 LEU A CA 1
ATOM 776 C C . LEU A 1 104 ? 53.570 61.996 45.080 1.00 19.49 104 LEU A C 1
ATOM 777 O O . LEU A 1 104 ? 54.456 61.249 45.464 1.00 21.53 104 LEU A O 1
ATOM 782 N N . TRP A 1 105 ? 53.683 62.730 43.980 1.00 18.20 105 TRP A N 1
ATOM 783 C CA . TRP A 1 105 ? 54.916 62.792 43.202 1.00 17.24 105 TRP A CA 1
ATOM 784 C C . TRP A 1 105 ? 55.870 63.681 43.993 1.00 17.38 105 TRP A C 1
ATOM 785 O O . TRP A 1 105 ? 55.592 64.852 44.235 1.00 15.57 105 TRP A O 1
ATOM 796 N N . SER A 1 106 ? 56.999 63.128 44.406 1.00 17.20 106 SER A N 1
ATOM 797 C CA . SER A 1 106 ? 57.966 63.903 45.181 1.00 17.96 106 SER A CA 1
ATOM 798 C C . SER A 1 106 ? 58.536 65.146 44.509 1.00 17.12 106 SER A C 1
ATOM 799 O O . SER A 1 106 ? 58.849 66.137 45.209 1.00 17.39 106 SER A O 1
ATOM 802 N N . HIS A 1 107 ? 58.610 65.142 43.173 1.00 16.23 107 HIS A N 1
ATOM 803 C CA . HIS A 1 107 ? 59.208 66.261 42.450 1.00 16.76 107 HIS A CA 1
ATOM 804 C C . HIS A 1 107 ? 58.208 67.329 42.008 1.00 15.24 107 HIS A C 1
ATOM 805 O O . HIS A 1 107 ? 58.599 68.235 41.290 1.00 16.25 107 HIS A O 1
ATOM 812 N N . MET A 1 108 ? 56.955 67.221 42.439 1.00 14.79 108 MET A N 1
ATOM 813 C CA . MET A 1 108 ? 55.926 68.182 42.079 1.00 13.18 108 MET A CA 1
ATOM 814 C C . MET A 1 108 ? 55.405 68.902 43.310 1.00 12.35 108 MET A C 1
ATOM 815 O O . MET A 1 108 ? 55.371 68.314 44.378 1.00 13.24 108 MET A O 1
ATOM 820 N N . THR A 1 109 ? 55.053 70.174 43.149 1.00 11.12 109 THR A N 1
ATOM 821 C CA . THR A 1 109 ? 54.491 70.907 44.284 1.00 11.09 109 THR A CA 1
ATOM 822 C C . THR A 1 109 ? 53.096 70.346 44.613 1.00 11.45 109 THR A C 1
ATOM 823 O O . THR A 1 109 ? 52.543 69.525 43.894 1.00 11.02 109 THR A O 1
ATOM 827 N N . VAL A 1 110 ? 52.556 70.809 45.716 1.00 10.99 110 VAL A N 1
ATOM 828 C CA . VAL A 1 110 ? 51.200 70.417 46.077 1.00 10.52 110 VAL A CA 1
ATOM 829 C C . VAL A 1 110 ? 50.231 70.738 44.912 1.00 10.26 110 VAL A C 1
ATOM 830 O O . VAL A 1 110 ? 49.444 69.889 44.487 1.00 10.17 110 VAL A O 1
ATOM 834 N N . LEU A 1 111 ? 50.271 71.966 44.412 1.00 9.53 111 LEU A N 1
ATOM 835 C CA . LEU A 1 111 ? 49.360 72.350 43.331 1.00 9.28 111 LEU A CA 1
ATOM 836 C C . LEU A 1 111 ? 49.583 71.496 42.093 1.00 9.33 111 LEU A C 1
ATOM 837 O O . LEU A 1 111 ? 48.620 71.009 41.495 1.00 9.93 111 LEU A O 1
ATOM 842 N N . GLU A 1 112 ? 50.843 71.303 41.702 1.00 8.74 112 GLU A N 1
ATOM 843 C CA . GLU A 1 112 ? 51.144 70.513 40.510 1.00 10.07 112 GLU A CA 1
ATOM 844 C C . GLU A 1 112 ? 50.629 69.093 40.708 1.00 10.10 112 GLU A C 1
ATOM 845 O O . GLU A 1 112 ? 50.094 68.479 39.776 1.00 11.12 112 GLU A O 1
ATOM 851 N N . ASN A 1 113 ? 50.779 68.542 41.908 1.00 10.11 113 ASN A N 1
ATOM 852 C CA . ASN A 1 113 ? 50.294 67.184 42.169 1.00 10.86 113 ASN A CA 1
ATOM 853 C C . ASN A 1 113 ? 48.806 67.049 41.951 1.00 10.58 113 ASN A C 1
ATOM 854 O O . ASN A 1 113 ? 48.380 66.021 41.393 1.00 12.71 113 ASN A O 1
ATOM 859 N N . VAL A 1 114 ? 48.019 68.078 42.319 1.00 10.15 114 VAL A N 1
ATOM 860 C CA . VAL A 1 114 ? 46.573 67.977 42.150 1.00 10.09 114 VAL A CA 1
ATOM 861 C C . VAL A 1 114 ? 46.117 68.225 40.716 1.00 10.49 114 VAL A C 1
ATOM 862 O O . VAL A 1 114 ? 45.129 67.665 40.261 1.00 10.47 114 VAL A O 1
ATOM 866 N N . MET A 1 115 ? 46.909 68.999 39.976 1.00 10.44 115 MET A N 1
ATOM 867 C CA . MET A 1 115 ? 46.621 69.298 38.570 1.00 11.03 115 MET A CA 1
ATOM 868 C C . MET A 1 115 ? 47.046 68.192 37.607 1.00 10.87 115 MET A C 1
ATOM 869 O O . MET A 1 115 ? 46.492 68.075 36.518 1.00 10.22 115 MET A O 1
ATOM 874 N N . GLU A 1 116 ? 47.987 67.351 38.023 1.00 11.13 116 GLU A N 1
ATOM 875 C CA . GLU A 1 116 ? 48.636 66.447 37.068 1.00 11.12 116 GLU A CA 1
ATOM 876 C C . GLU A 1 116 ? 47.763 65.447 36.330 1.00 11.50 116 GLU A C 1
ATOM 877 O O . GLU A 1 116 ? 47.835 65.421 35.087 1.00 12.05 116 GLU A O 1
ATOM 883 N N . ALA A 1 117 ? 46.981 64.622 37.041 1.00 11.43 117 ALA A N 1
ATOM 884 C CA . ALA A 1 117 ? 46.153 63.625 36.346 1.00 11.50 117 ALA A CA 1
ATOM 885 C C . ALA A 1 117 ? 45.030 64.294 35.529 1.00 10.86 117 ALA A C 1
ATOM 886 O 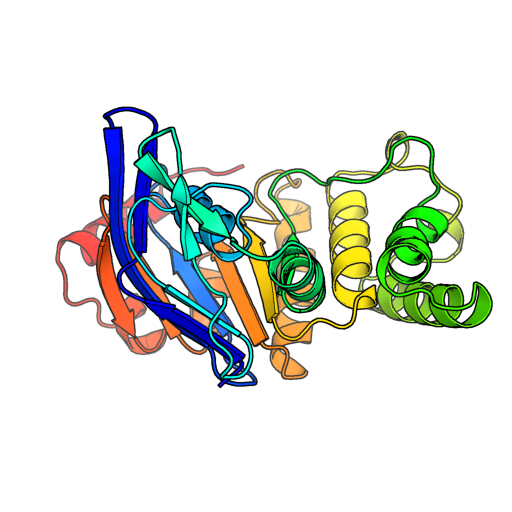O . ALA A 1 117 ? 44.706 63.848 34.417 1.00 11.68 117 ALA A O 1
ATOM 888 N N . PRO A 1 118 ? 44.356 65.319 36.065 1.00 10.43 118 PRO A N 1
ATOM 889 C CA . PRO A 1 118 ? 43.332 65.960 35.231 1.00 11.03 118 PRO A CA 1
ATOM 890 C C . PRO A 1 118 ? 43.941 66.389 33.882 1.00 10.78 118 PRO A C 1
ATOM 891 O O . PRO A 1 118 ? 43.277 66.302 32.863 1.00 11.31 118 PRO A O 1
ATOM 895 N N . ILE A 1 119 ? 45.180 66.880 33.881 1.00 10.59 119 ILE A N 1
ATOM 896 C CA . ILE A 1 119 ? 45.815 67.234 32.592 1.00 10.44 119 ILE A CA 1
ATOM 897 C C . ILE A 1 119 ? 46.210 65.988 31.805 1.00 11.49 119 ILE A C 1
ATOM 898 O O . ILE A 1 119 ? 45.727 65.773 30.665 1.00 12.56 119 ILE A O 1
ATOM 903 N N . GLN A 1 120 ? 47.041 65.156 32.414 1.00 12.09 120 GLN A N 1
ATOM 904 C CA . GLN A 1 120 ? 47.596 63.998 31.694 1.00 13.91 120 GLN A CA 1
ATOM 905 C C . GLN A 1 120 ? 46.673 62.878 31.358 1.00 15.15 120 GLN A C 1
ATOM 906 O O . GLN A 1 120 ? 46.845 62.253 30.292 1.00 17.42 120 GLN A O 1
ATOM 912 N N . VAL A 1 121 ? 45.731 62.581 32.248 1.00 13.94 121 VAL A N 1
ATOM 913 C CA . VAL A 1 121 ? 44.807 61.483 32.059 1.00 14.39 121 VAL A CA 1
ATOM 914 C C . VAL A 1 121 ? 43.488 61.937 31.434 1.00 13.95 121 VAL A C 1
ATOM 915 O O . VAL A 1 121 ? 42.976 61.271 30.505 1.00 14.50 121 VAL A O 1
ATOM 919 N N . LEU A 1 122 ? 42.933 63.051 31.929 1.00 12.55 122 LEU A N 1
ATOM 920 C CA . LEU A 1 122 ? 41.674 63.579 31.410 1.00 11.95 122 LEU A CA 1
ATOM 921 C C . LEU A 1 122 ? 41.829 64.494 30.184 1.00 12.07 122 LEU A C 1
ATOM 922 O O . LEU A 1 122 ? 40.869 64.689 29.438 1.00 13.28 122 LEU A O 1
ATOM 927 N N . GLY A 1 123 ? 43.060 64.978 29.942 1.00 11.65 123 GLY A N 1
ATOM 928 C CA . GLY A 1 123 ? 43.278 65.841 28.793 1.00 11.84 123 GLY A CA 1
ATOM 929 C C . GLY A 1 123 ? 42.833 67.278 28.960 1.00 11.63 123 GLY A C 1
ATOM 930 O O . GLY A 1 123 ? 42.684 67.965 27.971 1.00 12.85 123 GLY A O 1
ATOM 931 N N . LEU A 1 124 ? 42.620 67.726 30.197 1.00 11.46 124 LEU A N 1
ATOM 932 C CA . LEU A 1 124 ? 42.154 69.082 30.416 1.00 1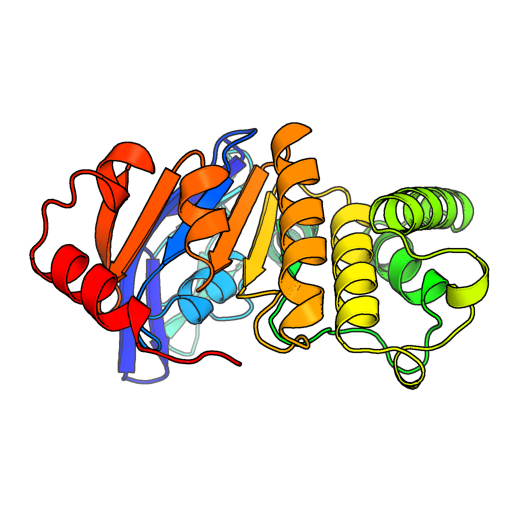1.93 124 LEU A CA 1
ATOM 933 C C . LEU A 1 124 ? 43.195 70.138 30.110 1.00 11.15 124 LEU A C 1
ATOM 934 O O . LEU A 1 124 ? 44.422 69.894 30.158 1.00 11.09 124 LEU A O 1
ATOM 939 N N . SER 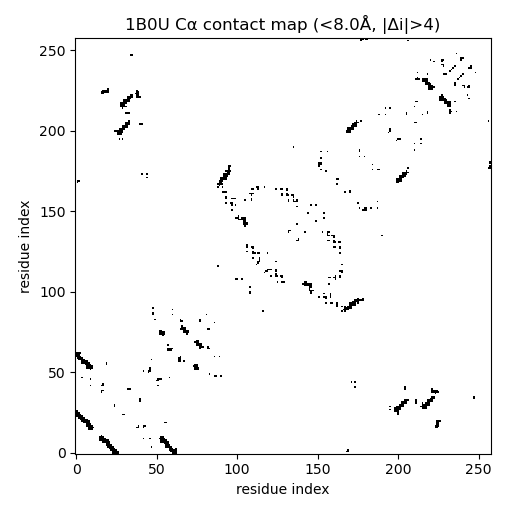A 1 125 ? 42.696 71.334 29.810 1.00 10.45 125 SER A N 1
ATOM 940 C CA . SER A 1 125 ? 43.608 72.462 29.673 1.00 9.96 125 SER A CA 1
ATOM 941 C C . SER A 1 125 ? 44.244 72.772 31.034 1.00 10.21 125 SER A C 1
ATOM 942 O O . SER A 1 125 ? 43.696 72.435 32.102 1.00 10.48 125 SER A O 1
ATOM 945 N N . LYS A 1 126 ? 45.403 73.414 31.006 1.00 10.58 126 LYS A N 1
ATOM 946 C CA . LYS A 1 126 ? 46.044 73.764 32.270 1.00 10.21 126 LYS A CA 1
ATOM 947 C C . LYS A 1 126 ? 45.098 74.614 33.120 1.00 10.05 126 LYS A C 1
ATOM 948 O O . LYS A 1 126 ? 44.995 74.435 34.350 1.00 10.44 126 LYS A O 1
ATOM 954 N N . HIS A 1 127 ? 44.412 75.569 32.481 1.00 10.26 127 HIS A N 1
ATOM 955 C CA . HIS A 1 127 ? 43.504 76.432 33.229 1.00 10.59 127 HIS A CA 1
ATOM 956 C C . HIS A 1 127 ? 42.393 75.639 33.913 1.00 10.75 127 HIS A C 1
ATOM 957 O O . HIS A 1 127 ? 42.137 75.847 35.103 1.00 11.34 127 HIS A O 1
ATOM 964 N N . ASP A 1 128 ? 41.749 74.743 33.178 1.00 10.20 128 ASP A N 1
ATOM 965 C CA . ASP A 1 128 ? 40.650 73.984 33.793 1.00 10.22 128 ASP A CA 1
ATOM 966 C C . ASP A 1 128 ? 41.155 73.102 34.936 1.00 10.61 128 ASP A C 1
ATOM 967 O O . ASP A 1 128 ? 40.480 72.986 35.978 1.00 10.31 128 ASP A O 1
ATOM 972 N N . ALA A 1 129 ? 42.328 72.503 34.770 1.00 9.69 129 ALA A N 1
ATOM 973 C CA . ALA A 1 129 ? 42.909 71.632 35.814 1.00 10.19 129 ALA A CA 1
ATOM 974 C C . ALA A 1 129 ? 43.279 72.482 37.032 1.00 10.67 129 ALA A C 1
ATOM 975 O O . ALA A 1 129 ? 43.100 72.029 38.182 1.00 10.47 129 ALA A O 1
ATOM 977 N N . ARG A 1 130 ? 43.830 73.679 36.796 1.00 9.82 130 ARG A N 1
ATOM 978 C CA . ARG A 1 130 ? 44.205 74.536 37.932 1.00 10.72 130 ARG A CA 1
ATOM 979 C C . ARG A 1 130 ? 42.990 74.971 38.712 1.00 11.25 130 ARG A C 1
ATOM 980 O O . ARG A 1 130 ? 43.009 74.995 39.963 1.00 11.16 130 ARG A O 1
ATOM 988 N N . GLU A 1 131 ? 41.914 75.305 37.997 1.00 11.48 131 GLU A N 1
ATOM 989 C CA . GLU A 1 131 ? 40.691 75.724 38.682 1.00 12.57 131 GLU A CA 1
ATOM 990 C C . GLU A 1 131 ? 40.157 74.576 39.547 1.00 12.90 131 GLU A C 1
ATOM 991 O O . GLU A 1 131 ? 39.716 74.810 40.682 1.00 12.25 131 GLU A O 1
ATOM 997 N N . ARG A 1 132 ? 40.162 73.345 39.034 1.00 10.95 132 ARG A N 1
ATOM 998 C CA . ARG A 1 132 ? 39.721 72.223 39.891 1.00 11.12 132 ARG A CA 1
ATOM 999 C C . ARG A 1 132 ? 40.649 72.063 41.087 1.00 11.85 132 ARG A C 1
ATOM 1000 O O . ARG A 1 132 ? 40.180 71.871 42.195 1.00 11.79 132 ARG A O 1
ATOM 1008 N N . ALA A 1 133 ? 41.954 72.109 40.840 1.00 11.30 133 ALA A N 1
ATOM 1009 C CA . ALA A 1 133 ? 42.927 71.915 41.944 1.00 11.31 133 ALA A CA 1
ATOM 1010 C C . ALA A 1 133 ? 42.723 72.993 43.030 1.00 11.99 133 ALA A C 1
ATOM 1011 O O . ALA A 1 133 ? 42.720 72.659 44.227 1.00 10.76 133 ALA A O 1
ATOM 1013 N N . LEU A 1 134 ? 42.509 74.271 42.659 1.00 11.90 134 LEU A N 1
ATOM 1014 C CA . LEU A 1 134 ? 42.335 75.292 43.686 1.00 12.35 134 LEU A CA 1
ATOM 1015 C C . LEU A 1 134 ? 41.057 75.045 44.484 1.00 12.21 134 LEU A C 1
ATOM 1016 O O . LEU A 1 134 ? 41.031 75.210 45.722 1.00 13.21 134 LEU A O 1
ATOM 1021 N N . LYS A 1 135 ? 40.024 74.604 43.777 1.00 12.02 135 LYS A N 1
ATOM 1022 C CA . LYS A 1 135 ? 38.738 74.331 44.409 1.00 11.83 135 LYS A CA 1
ATOM 1023 C C . LYS A 1 135 ? 38.857 73.228 45.438 1.00 12.41 135 LYS A C 1
ATOM 1024 O O . LYS A 1 135 ? 38.421 73.390 46.591 1.00 13.37 135 LYS A O 1
ATOM 1030 N N . TYR A 1 136 ? 39.456 72.112 45.048 1.00 11.43 136 TYR A N 1
ATOM 1031 C CA . TYR A 1 136 ? 39.544 70.985 45.980 1.00 10.76 136 TYR A CA 1
ATOM 1032 C C . TYR A 1 136 ? 40.603 71.159 47.071 1.00 11.47 136 TYR A C 1
ATOM 1033 O O . TYR A 1 136 ? 40.438 70.624 48.182 1.00 11.45 136 TYR A O 1
ATOM 1042 N N . LEU A 1 137 ? 41.687 71.879 46.781 1.00 10.82 137 LEU A N 1
ATOM 1043 C CA . LEU A 1 137 ? 42.665 72.149 47.840 1.00 10.07 137 LEU A CA 1
ATOM 1044 C C . LEU A 1 137 ? 42.003 73.033 48.908 1.00 12.44 137 LEU A C 1
ATOM 1045 O O . LEU A 1 137 ? 42.251 72.859 50.118 1.00 12.65 137 LEU A O 1
ATOM 1050 N N . ALA A 1 138 ? 41.172 73.992 48.507 1.00 12.97 138 ALA A N 1
ATOM 1051 C CA . ALA A 1 138 ? 40.489 74.815 49.505 1.00 15.01 138 ALA A CA 1
ATOM 1052 C C . ALA A 1 138 ? 39.557 73.954 50.334 1.00 15.89 138 ALA A C 1
ATOM 1053 O O . ALA A 1 138 ? 39.462 74.118 51.567 1.00 15.51 138 ALA A O 1
ATOM 1055 N N . LYS A 1 139 ? 38.881 73.013 49.685 1.00 14.65 139 LYS A N 1
ATOM 1056 C CA . LYS A 1 139 ? 37.953 72.149 50.388 1.00 15.63 139 LYS A CA 1
ATOM 1057 C C . LYS A 1 139 ? 38.618 71.340 51.508 1.00 15.26 139 LYS A C 1
ATOM 1058 O O . LYS A 1 139 ? 38.000 71.122 52.579 1.00 17.00 139 LYS A O 1
ATOM 1064 N N . VAL A 1 140 ? 39.858 70.895 51.285 1.00 14.06 140 VAL A N 1
ATOM 1065 C CA . VAL A 1 140 ? 40.587 70.110 52.276 1.00 12.57 140 VAL A CA 1
ATOM 1066 C C . VAL A 1 140 ? 41.475 70.977 53.188 1.00 13.19 140 VAL A C 1
ATOM 1067 O O . VAL A 1 140 ? 42.235 70.440 53.983 1.00 13.82 140 VAL A O 1
ATOM 1071 N N . GLY A 1 141 ? 41.358 72.293 53.087 1.00 13.92 141 GLY A N 1
ATOM 1072 C CA . GLY A 1 141 ? 42.076 73.190 53.968 1.00 13.96 141 GLY A CA 1
ATOM 1073 C C . GLY A 1 141 ? 43.556 73.372 53.748 1.00 14.44 141 GLY A C 1
ATOM 1074 O O . GLY A 1 141 ? 44.320 73.549 54.719 1.00 15.93 141 GLY A O 1
ATOM 1075 N N . ILE A 1 142 ? 43.997 73.296 52.490 1.00 13.31 142 ILE A N 1
ATOM 1076 C CA . ILE A 1 142 ? 45.406 73.488 52.157 1.00 13.62 142 ILE A CA 1
ATOM 1077 C C . ILE A 1 142 ? 45.462 74.822 51.431 1.00 14.57 142 ILE A C 1
ATOM 1078 O O . ILE A 1 142 ? 45.008 74.933 50.288 1.00 14.21 142 ILE A O 1
ATOM 1083 N N . ASP A 1 143 ? 46.003 75.822 52.121 1.00 16.21 143 ASP A N 1
ATOM 1084 C CA . ASP A 1 143 ? 46.014 77.175 51.574 1.00 16.85 143 ASP A CA 1
ATOM 1085 C C . ASP A 1 143 ? 47.128 77.518 50.627 1.00 15.98 143 ASP A C 1
ATOM 1086 O O . ASP A 1 143 ? 48.040 76.714 50.402 1.00 15.53 143 ASP A O 1
ATOM 1091 N N . GLU A 1 144 ? 47.043 78.721 50.058 1.00 14.81 144 GLU A N 1
ATOM 1092 C CA . GLU A 1 144 ? 48.038 79.161 49.099 1.00 16.25 144 GLU A CA 1
ATOM 1093 C C . GLU A 1 144 ? 49.486 79.013 49.545 1.00 14.97 144 GLU A C 1
ATOM 1094 O O . GLU A 1 144 ? 50.328 78.564 48.768 1.00 14.66 144 GLU A O 1
ATOM 1100 N N . ARG A 1 145 ? 49.766 79.353 50.798 1.00 13.70 145 ARG A N 1
ATOM 1101 C CA . ARG A 1 145 ? 51.139 79.268 51.287 1.00 13.14 145 ARG A CA 1
ATOM 1102 C C . ARG A 1 145 ? 51.697 77.865 51.211 1.00 12.61 145 ARG A C 1
ATOM 1103 O O . ARG A 1 145 ? 52.894 77.688 50.993 1.00 12.00 145 ARG A O 1
ATOM 1111 N N . ALA A 1 146 ? 50.825 76.861 51.341 1.00 12.47 146 ALA A N 1
ATOM 1112 C CA . ALA A 1 146 ? 51.284 75.474 51.274 1.00 12.07 146 ALA A CA 1
ATOM 1113 C C . ALA A 1 146 ? 51.320 74.913 49.848 1.00 11.21 146 ALA A C 1
ATOM 1114 O O . ALA A 1 146 ? 51.973 73.911 49.590 1.00 12.19 146 ALA A O 1
ATOM 1116 N N . GLN A 1 147 ? 50.669 75.586 48.904 1.00 11.23 147 GLN A N 1
ATOM 1117 C CA . GLN A 1 147 ? 50.555 75.025 47.547 1.00 11.12 147 GLN A CA 1
ATOM 1118 C C . GLN A 1 147 ? 51.807 74.986 46.714 1.00 11.17 147 GLN A C 1
ATOM 1119 O O . GLN A 1 147 ? 51.923 74.166 45.820 1.00 12.01 147 GLN A O 1
ATOM 1125 N N . GLY A 1 148 ? 52.786 75.814 47.060 1.00 12.02 148 GLY A N 1
ATOM 1126 C CA . GLY A 1 148 ? 54.023 75.784 46.337 1.00 11.26 148 GLY A CA 1
ATOM 1127 C C . GLY A 1 148 ? 55.091 74.962 47.061 1.00 10.98 148 GLY A C 1
ATOM 1128 O O . GLY A 1 148 ? 56.257 74.965 46.643 1.00 12.62 148 GLY A O 1
ATOM 1129 N N . LYS A 1 149 ? 54.691 74.267 48.117 1.00 10.68 149 LYS A N 1
ATOM 1130 C CA . LYS A 1 149 ? 55.629 73.394 48.852 1.00 11.19 149 LYS A CA 1
ATOM 1131 C C . LYS A 1 149 ? 55.580 71.987 48.213 1.00 11.22 149 LYS A C 1
ATOM 1132 O O . LYS A 1 149 ? 54.682 71.706 47.396 1.00 11.45 149 LYS A O 1
ATOM 1138 N N . TYR A 1 150 ? 56.563 71.152 48.529 1.00 11.02 150 TYR A N 1
ATOM 1139 C CA . TYR A 1 150 ? 56.656 69.802 47.984 1.00 12.04 150 TYR A CA 1
ATOM 1140 C C . TYR A 1 150 ? 56.271 68.809 49.073 1.00 12.00 150 TYR A C 1
ATOM 1141 O O . TYR A 1 150 ? 56.285 69.148 50.256 1.00 12.22 150 TYR A O 1
ATOM 1150 N N . PRO A 1 151 ? 55.914 67.575 48.696 1.00 12.39 151 PRO A N 1
ATOM 1151 C CA . PRO A 1 151 ? 55.522 66.553 49.705 1.00 12.39 151 PRO A CA 1
ATOM 1152 C C . PRO A 1 151 ? 56.489 66.418 50.884 1.00 12.74 151 PRO A C 1
ATOM 1153 O O . PRO A 1 151 ? 56.058 66.299 52.018 1.00 12.92 151 PRO A O 1
ATOM 1157 N N . VAL A 1 152 ? 57.787 66.456 50.592 1.00 13.11 152 VAL A N 1
ATOM 1158 C CA . VAL A 1 152 ? 58.787 66.290 51.648 1.00 14.01 152 VAL A CA 1
ATOM 1159 C C . VAL A 1 152 ? 58.693 67.339 52.729 1.00 13.14 152 VAL A C 1
ATOM 1160 O O . VAL A 1 152 ? 59.158 67.108 53.850 1.00 15.61 152 VAL A O 1
ATOM 1164 N N . HIS A 1 153 ? 58.093 68.485 52.423 1.00 12.30 153 HIS A N 1
ATOM 1165 C CA . HIS A 1 153 ? 57.935 69.575 53.378 1.00 11.46 153 HIS A CA 1
ATOM 1166 C C . HIS A 1 153 ? 56.754 69.479 54.331 1.00 12.04 153 HIS A C 1
ATOM 1167 O O . HIS A 1 153 ? 56.661 70.250 55.283 1.00 13.13 153 HIS A O 1
ATOM 1174 N N . LEU A 1 154 ? 55.857 68.539 54.039 1.00 12.11 154 LEU A N 1
ATOM 1175 C CA . LEU A 1 154 ? 54.562 68.427 54.725 1.00 12.11 154 LEU A CA 1
ATOM 1176 C C . LEU A 1 154 ? 54.400 67.291 55.704 1.00 11.02 154 LEU A C 1
ATOM 1177 O O . LEU A 1 154 ? 55.041 66.270 55.568 1.00 12.34 154 LEU A O 1
ATOM 1182 N N . SER A 1 155 ? 53.526 67.503 56.678 1.00 10.05 155 SER A N 1
ATOM 1183 C CA . SER A 1 155 ? 53.243 66.411 57.616 1.00 11.02 155 SER A CA 1
ATOM 1184 C C . SER A 1 155 ? 52.438 65.337 56.872 1.00 11.54 155 SER A C 1
ATOM 1185 O O . SER A 1 155 ? 51.912 65.551 55.742 1.00 11.56 155 SER A O 1
ATOM 1188 N N . GLY A 1 156 ? 52.263 64.206 57.553 1.00 11.66 156 GLY A N 1
ATOM 1189 C CA . GLY A 1 156 ? 51.433 63.138 56.987 1.00 10.65 156 GLY A CA 1
ATOM 1190 C C . GLY A 1 156 ? 50.002 63.628 56.791 1.00 11.20 156 GLY A C 1
ATOM 1191 O O . GLY A 1 156 ? 49.385 63.384 55.746 1.00 10.78 156 GLY A O 1
ATOM 1192 N N . GLY A 1 157 ? 49.462 64.336 57.774 1.00 10.64 157 GLY A N 1
ATOM 1193 C CA . GLY A 1 157 ? 48.125 64.879 57.687 1.00 11.27 157 GLY A CA 1
ATOM 1194 C C . GLY A 1 157 ? 47.978 65.798 56.476 1.00 11.65 157 GLY A C 1
ATOM 1195 O O . GLY A 1 157 ? 46.990 65.718 55.736 1.00 10.80 157 GLY A O 1
ATOM 1196 N N . GLN A 1 158 ? 48.948 66.698 56.265 1.00 10.99 158 GLN A N 1
ATOM 1197 C CA . GLN A 1 158 ? 48.867 67.588 55.117 1.00 11.43 158 GLN A CA 1
ATOM 1198 C C . GLN A 1 158 ? 48.951 66.791 53.827 1.00 10.25 158 GLN A C 1
ATOM 1199 O O . GLN A 1 158 ? 48.196 67.098 52.874 1.00 10.73 158 GLN A O 1
ATOM 1205 N N . GLN A 1 159 ? 49.870 65.827 53.751 1.00 10.13 159 GLN A N 1
ATOM 1206 C CA . GLN A 1 159 ? 49.994 65.033 52.542 1.00 10.55 159 GLN A CA 1
ATOM 1207 C C . GLN A 1 159 ? 48.706 64.282 52.256 1.00 11.00 159 GLN A C 1
ATOM 1208 O O . GLN A 1 159 ? 48.312 64.167 51.100 1.00 11.52 159 GLN A O 1
ATOM 1214 N N . GLN A 1 160 ? 48.037 63.762 53.289 1.00 10.97 160 GLN A N 1
ATOM 1215 C CA . GLN A 1 160 ? 46.789 63.049 53.051 1.00 10.97 160 GLN A CA 1
ATOM 1216 C C . GLN A 1 160 ? 45.692 64.005 52.584 1.00 10.90 160 GLN A C 1
ATOM 1217 O O . GLN A 1 160 ? 44.885 63.667 51.699 1.00 11.62 160 GLN A O 1
ATOM 1223 N N . ARG A 1 161 ? 45.634 65.201 53.152 1.00 10.28 161 ARG A N 1
ATOM 1224 C CA . ARG A 1 161 ? 44.645 66.145 52.664 1.00 11.10 161 ARG A CA 1
ATOM 1225 C C . ARG A 1 161 ? 44.920 66.432 51.177 1.00 10.51 161 ARG A C 1
ATOM 1226 O O . ARG A 1 161 ? 43.959 66.504 50.388 1.00 10.74 161 ARG A O 1
ATOM 1234 N N . VAL A 1 162 ? 46.190 66.646 50.795 1.00 10.89 162 VAL A N 1
ATOM 1235 C CA . VAL A 1 162 ? 46.507 66.868 49.378 1.00 10.54 162 VAL A CA 1
ATOM 1236 C C . VAL A 1 162 ? 46.073 65.648 48.530 1.00 11.35 162 VAL A C 1
ATOM 1237 O O . VAL A 1 162 ? 45.520 65.821 47.430 1.00 10.96 162 VAL A O 1
ATOM 1241 N N . SER A 1 163 ? 46.279 64.425 49.040 1.00 10.63 163 SER A N 1
ATOM 1242 C CA . SER A 1 163 ? 45.897 63.220 48.319 1.00 10.98 163 SER A CA 1
ATOM 1243 C C . SER A 1 163 ? 44.394 63.134 48.118 1.00 10.15 163 SER A C 1
ATOM 1244 O O . SER A 1 163 ? 43.923 62.709 47.070 1.00 10.24 163 SER A O 1
ATOM 1247 N N . ILE A 1 164 ? 43.635 63.558 49.127 1.00 10.32 164 ILE A N 1
ATOM 1248 C CA . ILE A 1 164 ? 42.190 63.606 49.001 1.00 9.53 164 ILE A CA 1
ATOM 1249 C C . ILE A 1 164 ? 41.802 64.637 47.905 1.00 10.14 164 ILE A C 1
ATOM 1250 O O . ILE A 1 164 ? 40.970 64.368 47.055 1.00 10.32 164 ILE A O 1
ATOM 1255 N N . ALA A 1 165 ? 42.470 65.799 47.899 1.00 10.19 165 ALA A N 1
ATOM 1256 C CA . ALA A 1 165 ? 42.194 66.812 46.879 1.00 11.37 165 ALA A CA 1
ATOM 1257 C C . ALA A 1 165 ? 42.542 66.252 45.494 1.00 10.59 165 ALA A C 1
ATOM 1258 O O . ALA A 1 165 ? 41.806 66.488 44.528 1.00 10.82 165 ALA A O 1
ATOM 1260 N N . ARG A 1 166 ? 43.636 65.511 45.385 1.00 10.93 166 ARG A N 1
ATOM 1261 C CA . ARG A 1 166 ? 44.007 64.902 44.113 1.00 10.44 166 ARG A CA 1
ATOM 1262 C C . ARG A 1 166 ? 42.872 63.970 43.603 1.00 10.79 166 ARG A C 1
ATOM 1263 O O . ARG A 1 166 ? 42.471 64.000 42.433 1.00 12.19 166 ARG A O 1
ATOM 1271 N N . ALA A 1 167 ? 42.357 63.145 44.506 1.00 10.81 167 ALA A N 1
ATOM 1272 C CA . ALA A 1 167 ? 41.252 62.216 44.144 1.00 11.36 167 ALA A CA 1
ATOM 1273 C C . ALA A 1 167 ? 40.018 62.997 43.741 1.00 11.79 167 ALA A C 1
ATOM 1274 O O . ALA A 1 167 ? 39.399 62.701 42.720 1.00 13.55 167 ALA A O 1
ATOM 1276 N N . LEU A 1 168 ? 39.661 63.998 44.527 1.00 10.37 168 LEU A N 1
ATOM 1277 C CA . LEU A 1 168 ? 38.496 64.821 44.210 1.00 11.15 168 LEU A CA 1
ATOM 1278 C C . LEU A 1 168 ? 38.611 65.553 42.868 1.00 10.83 168 LEU A C 1
ATOM 1279 O O . LEU A 1 168 ? 37.615 65.721 42.160 1.00 11.99 168 LEU A O 1
ATOM 1284 N N . ALA A 1 169 ? 39.807 66.019 42.526 1.00 11.59 169 ALA A N 1
ATOM 1285 C CA . ALA A 1 169 ? 39.964 66.780 41.286 1.00 11.01 169 ALA A CA 1
ATOM 1286 C C . ALA A 1 169 ? 39.698 65.960 40.035 1.00 11.18 169 ALA A C 1
ATOM 1287 O O . ALA A 1 169 ? 39.462 66.547 38.957 1.00 10.68 169 ALA A O 1
ATOM 1289 N N . MET A 1 170 ? 39.736 64.637 40.148 1.00 10.98 170 MET A N 1
ATOM 1290 C CA . MET A 1 170 ? 39.394 63.801 39.002 1.00 11.63 170 MET A CA 1
ATOM 1291 C C . MET A 1 170 ? 37.898 63.793 38.797 1.00 13.04 170 MET A C 1
ATOM 1292 O O . MET A 1 170 ? 37.433 63.341 37.772 1.00 14.36 170 MET A O 1
ATOM 1297 N N . GLU A 1 171 ? 37.154 64.285 39.782 1.00 12.10 171 GLU A N 1
ATOM 1298 C CA . GLU A 1 171 ? 35.683 64.271 39.756 1.00 13.59 171 GLU A CA 1
ATOM 1299 C C . GLU A 1 171 ? 35.142 62.901 39.390 1.00 13.76 171 GLU A C 1
ATOM 1300 O O . GLU A 1 171 ? 34.344 62.732 38.452 1.00 15.02 171 GLU A O 1
ATOM 1306 N N . PRO A 1 172 ? 35.521 61.884 40.172 1.00 13.21 172 PRO A N 1
ATOM 1307 C CA . PRO A 1 172 ? 35.112 60.500 39.960 1.00 13.14 172 PRO A CA 1
ATOM 1308 C C . PRO A 1 172 ? 33.683 60.201 40.405 1.00 13.74 172 PRO A C 1
ATOM 1309 O O . PRO A 1 172 ? 33.018 61.027 41.034 1.00 14.60 172 PRO A O 1
ATOM 1313 N N . ASP A 1 173 ? 33.215 59.021 40.010 1.00 13.86 173 ASP A N 1
ATOM 1314 C CA . ASP A 1 173 ? 31.899 58.576 40.451 1.00 15.03 173 ASP A CA 1
ATOM 1315 C C . ASP A 1 173 ? 31.935 57.994 41.864 1.00 14.21 173 ASP A C 1
ATOM 1316 O O . ASP A 1 173 ? 30.972 58.177 42.640 1.00 15.32 173 ASP A O 1
ATOM 1321 N N . VAL A 1 174 ? 33.045 57.333 42.211 1.00 12.89 174 VAL A N 1
ATOM 1322 C CA . VAL A 1 174 ? 33.181 56.733 43.551 1.00 12.31 174 VAL A CA 1
ATOM 1323 C C . VAL A 1 174 ? 34.573 57.001 44.088 1.00 12.00 174 VAL A C 1
ATOM 1324 O O . VAL A 1 174 ? 35.538 56.909 43.339 1.00 11.16 174 VAL A O 1
ATOM 1328 N N . LEU A 1 175 ? 34.640 57.360 45.363 1.00 11.62 175 LEU A N 1
ATOM 1329 C 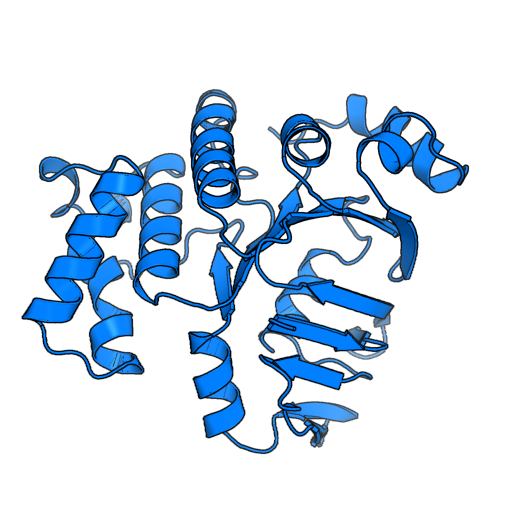CA . LEU A 1 175 ? 35.897 57.592 46.092 1.00 11.98 175 LEU A CA 1
ATOM 1330 C C . LEU A 1 175 ? 36.135 56.400 47.007 1.00 12.41 175 LEU A C 1
ATOM 1331 O O . LEU A 1 175 ? 35.273 56.080 47.837 1.00 13.26 175 LEU A O 1
ATOM 1336 N N . LEU A 1 176 ? 37.293 55.759 46.860 1.00 11.44 176 LEU A N 1
ATOM 1337 C CA . LEU A 1 176 ? 37.655 54.604 47.721 1.00 11.60 176 LEU A CA 1
ATOM 1338 C C . LEU A 1 176 ? 38.734 55.068 48.684 1.00 11.48 176 LEU A C 1
ATOM 1339 O O . LEU A 1 176 ? 39.700 55.740 48.255 1.00 12.38 176 LEU A O 1
ATOM 1344 N N . PHE A 1 177 ? 38.598 54.709 49.959 1.00 9.27 177 PHE A N 1
ATOM 1345 C CA . PHE A 1 177 ? 39.589 55.133 50.980 1.00 9.65 177 PHE A CA 1
ATOM 1346 C C . PHE A 1 177 ? 40.040 53.922 51.773 1.00 9.82 177 PHE A C 1
ATOM 1347 O O . PHE A 1 177 ? 39.181 53.214 52.302 1.00 9.86 177 PHE A O 1
ATOM 1355 N N . ASP A 1 178 ? 41.351 53.642 51.845 1.00 10.07 178 ASP A N 1
ATOM 1356 C CA . ASP A 1 178 ? 41.838 52.516 52.657 1.00 9.83 178 ASP A CA 1
ATOM 1357 C C . ASP A 1 178 ? 42.583 53.060 53.876 1.00 10.35 178 ASP A C 1
ATOM 1358 O O . ASP A 1 178 ? 43.739 53.506 53.762 1.00 10.21 178 ASP A O 1
ATOM 1363 N N . GLU A 1 179 ? 41.883 53.104 55.010 1.00 9.94 179 GLU A N 1
ATOM 1364 C CA . GLU A 1 179 ? 42.449 53.565 56.316 1.00 10.56 179 GLU A CA 1
ATOM 1365 C C . GLU A 1 179 ? 43.266 54.851 56.136 1.00 10.36 179 GLU A C 1
ATOM 1366 O O . GLU A 1 179 ? 44.447 54.947 56.536 1.00 10.45 179 GLU A O 1
ATOM 1372 N N . PRO A 1 180 ? 42.631 55.891 55.603 1.00 10.51 180 PRO A N 1
ATOM 1373 C CA . PRO A 1 180 ? 43.353 57.135 55.368 1.00 10.27 180 PRO A CA 1
ATOM 1374 C C . PRO A 1 180 ? 43.913 57.801 56.589 1.00 10.52 180 PRO A C 1
ATOM 1375 O O . PRO A 1 180 ? 44.810 58.618 56.463 1.00 10.21 180 PRO A O 1
ATOM 1379 N N . THR A 1 181 ? 43.386 57.520 57.769 1.00 10.39 181 THR A N 1
ATOM 1380 C CA . THR A 1 181 ? 43.957 58.193 58.948 1.00 10.18 181 THR A CA 1
ATOM 1381 C C . THR A 1 181 ? 44.905 57.313 59.746 1.00 11.31 181 THR A C 1
ATOM 1382 O O . THR A 1 181 ? 45.441 57.766 60.762 1.00 11.71 181 THR A O 1
ATOM 1386 N N . SER A 1 182 ? 45.151 56.082 59.286 1.00 11.62 182 SER A N 1
ATOM 1387 C CA . SER A 1 182 ? 45.950 55.155 60.072 1.00 13.21 182 SER A CA 1
ATOM 1388 C C . SER A 1 182 ? 47.402 55.540 60.332 1.00 13.46 182 SER A C 1
ATOM 1389 O O . SER A 1 182 ? 47.942 55.120 61.376 1.00 14.55 182 SER A O 1
ATOM 1392 N N . ALA A 1 183 ? 48.019 56.320 59.435 1.00 14.23 183 ALA A N 1
ATOM 1393 C CA . ALA A 1 183 ? 49.432 56.678 59.622 1.00 14.25 183 ALA A CA 1
ATOM 1394 C C . ALA A 1 183 ? 49.593 58.096 60.097 1.00 13.85 183 ALA A C 1
ATOM 1395 O O . ALA A 1 183 ? 50.713 58.620 60.189 1.00 15.95 183 ALA A O 1
ATOM 1397 N N . LEU A 1 184 ? 48.471 58.751 60.380 1.00 11.78 184 LEU A N 1
ATOM 1398 C CA . LEU A 1 184 ? 48.528 60.143 60.843 1.00 11.25 184 LEU A CA 1
ATOM 1399 C C . LEU A 1 184 ? 48.705 60.262 62.357 1.00 11.06 184 LEU A C 1
ATOM 1400 O O . LEU A 1 184 ? 48.377 59.349 63.106 1.00 11.86 184 LEU A O 1
ATOM 1405 N N . ASP A 1 185 ? 49.255 61.398 62.808 1.00 10.52 185 ASP A N 1
ATOM 1406 C CA . ASP A 1 185 ? 49.335 61.604 64.261 1.00 11.51 185 ASP A CA 1
ATOM 1407 C C . ASP A 1 185 ? 47.894 61.466 64.791 1.00 11.40 185 ASP A C 1
ATOM 1408 O O . ASP A 1 185 ? 46.931 62.001 64.183 1.00 10.52 185 ASP A O 1
ATOM 1413 N N . PRO A 1 186 ? 47.715 60.774 65.932 1.00 11.38 186 PRO A N 1
ATOM 1414 C CA . PRO A 1 186 ? 46.362 60.599 66.476 1.00 11.98 186 PRO A CA 1
ATOM 1415 C C . PRO A 1 186 ? 45.606 61.907 66.635 1.00 10.97 186 PRO A C 1
ATOM 1416 O O . PRO A 1 186 ? 44.405 61.949 66.399 1.00 10.91 186 PRO A O 1
ATOM 1420 N N . GLU A 1 187 ? 46.296 63.005 67.001 1.00 11.69 187 GLU A N 1
ATOM 1421 C CA . GLU A 1 187 ? 45.675 64.318 67.154 1.00 13.58 187 GLU A CA 1
ATOM 1422 C C . GLU A 1 187 ? 45.041 64.856 65.866 1.00 12.38 187 GLU A C 1
ATOM 1423 O O . GLU A 1 187 ? 44.150 65.708 65.940 1.00 13.35 187 GLU A O 1
ATOM 1429 N N . LEU A 1 188 ? 45.486 64.351 64.715 1.00 11.74 188 LEU A N 1
ATOM 1430 C CA . LEU A 1 188 ? 45.005 64.824 63.419 1.00 11.58 188 LEU A CA 1
ATOM 1431 C C . LEU A 1 188 ? 43.944 63.965 62.787 1.00 11.50 188 LEU A C 1
ATOM 1432 O O . LEU A 1 188 ? 43.371 64.345 61.752 1.00 11.96 188 LEU A O 1
ATOM 1437 N N . VAL A 1 189 ? 43.628 62.839 63.435 1.00 10.49 189 VAL A N 1
ATOM 1438 C CA . VAL A 1 189 ? 42.630 61.923 62.861 1.00 10.54 189 VAL A CA 1
ATOM 1439 C C . VAL A 1 189 ? 41.249 62.545 62.704 1.00 11.44 189 VAL A C 1
ATOM 1440 O O . VAL A 1 189 ? 40.627 62.458 61.626 1.00 11.04 189 VAL A O 1
ATOM 1444 N N . GLY A 1 190 ? 40.762 63.176 63.770 1.00 11.41 190 GLY A N 1
ATOM 1445 C CA . GLY A 1 190 ? 39.436 63.774 63.751 1.00 12.23 190 GLY A CA 1
ATOM 1446 C C . GLY A 1 190 ? 39.187 64.699 62.568 1.00 12.68 190 GLY A C 1
ATOM 1447 O O . GLY A 1 190 ? 38.135 64.597 61.912 1.00 13.07 190 GLY A O 1
ATOM 1448 N N . GLU A 1 191 ? 40.139 65.590 62.325 1.00 13.45 191 GLU A N 1
ATOM 1449 C CA . GLU A 1 191 ? 40.011 66.560 61.250 1.00 14.95 191 GLU A CA 1
ATOM 1450 C C . GLU A 1 191 ? 39.816 65.873 59.905 1.00 12.82 191 GLU A C 1
ATOM 1451 O O . GLU A 1 191 ? 39.014 66.328 59.089 1.00 12.70 191 GLU A O 1
ATOM 1457 N N . VAL A 1 192 ? 40.567 64.805 59.646 1.00 11.51 192 VAL A N 1
ATOM 1458 C CA . VAL A 1 192 ? 40.432 64.106 58.370 1.00 11.67 192 VAL A CA 1
ATOM 1459 C C . VAL A 1 192 ? 39.112 63.359 58.304 1.00 11.28 192 VAL A C 1
ATOM 1460 O O . VAL A 1 192 ? 38.451 63.343 57.245 1.00 11.01 192 VAL A O 1
ATOM 1464 N N . LEU A 1 193 ? 38.697 62.757 59.417 1.00 10.74 193 LEU A N 1
ATOM 1465 C CA . LEU A 1 193 ? 37.396 62.097 59.430 1.00 10.46 193 LEU A CA 1
ATOM 1466 C C . LEU A 1 193 ? 36.276 63.121 59.141 1.00 11.29 193 LEU A C 1
ATOM 1467 O O . LEU A 1 193 ? 35.254 62.792 58.513 1.00 11.89 193 LEU A O 1
ATOM 1472 N N . ARG A 1 194 ? 36.437 64.334 59.632 1.00 11.70 194 ARG A N 1
ATOM 1473 C CA . ARG A 1 194 ? 35.414 65.376 59.375 1.00 11.63 194 ARG A CA 1
ATOM 1474 C C . ARG A 1 194 ? 35.413 65.780 57.905 1.00 12.63 194 ARG A C 1
ATOM 1475 O O . ARG A 1 194 ? 34.350 66.075 57.362 1.00 13.21 194 ARG A O 1
ATOM 1483 N N . ILE A 1 195 ? 36.587 65.816 57.250 1.00 12.39 195 ILE A N 1
ATOM 1484 C CA . ILE A 1 195 ? 36.578 66.125 55.806 1.00 12.34 195 ILE A CA 1
ATOM 1485 C C . ILE A 1 195 ? 35.811 65.010 55.104 1.00 12.01 195 ILE A C 1
ATOM 1486 O O . ILE A 1 195 ? 34.994 65.258 54.202 1.00 12.60 195 ILE A O 1
ATOM 1491 N N . MET A 1 196 ? 36.049 63.750 55.501 1.00 11.03 196 MET A N 1
ATOM 1492 C CA . MET A 1 196 ? 35.343 62.648 54.838 1.00 11.89 196 MET A CA 1
ATOM 1493 C C . MET A 1 196 ? 33.836 62.733 55.115 1.00 10.80 196 MET A C 1
ATOM 1494 O O . MET A 1 196 ? 33.010 62.422 54.228 1.00 10.81 196 MET A O 1
ATOM 1499 N N . GLN A 1 197 ? 33.457 63.165 56.324 1.00 11.20 197 GLN A N 1
ATOM 1500 C CA . GLN A 1 197 ? 32.045 63.333 56.662 1.00 12.15 197 GLN A CA 1
ATOM 1501 C C . GLN A 1 197 ? 31.433 64.457 55.813 1.00 12.05 197 GLN A C 1
ATOM 1502 O O . GLN A 1 197 ? 30.324 64.298 55.323 1.00 12.51 197 GLN A O 1
ATOM 1508 N N . GLN A 1 198 ? 32.171 65.534 55.576 1.00 11.68 198 GLN A N 1
ATOM 1509 C CA . GLN A 1 198 ? 31.628 66.631 54.754 1.00 13.79 198 GLN A CA 1
ATOM 1510 C C . GLN A 1 198 ? 31.351 66.118 53.335 1.00 14.14 198 GLN A C 1
ATOM 1511 O O . GLN A 1 198 ? 30.322 66.457 52.715 1.00 13.79 198 GLN A O 1
ATOM 1517 N N . LEU A 1 199 ? 32.255 65.290 52.787 1.00 12.91 199 LEU A N 1
ATOM 1518 C CA . LEU A 1 199 ? 32.038 64.733 51.440 1.00 14.37 199 LEU A CA 1
ATOM 1519 C C . LEU A 1 199 ? 30.774 63.878 51.441 1.00 14.46 199 LEU A C 1
ATOM 1520 O O . LEU A 1 199 ? 29.948 63.956 50.515 1.00 14.83 199 LEU A O 1
ATOM 1525 N N . ALA A 1 200 ? 30.573 63.079 52.483 1.00 14.36 200 ALA A N 1
ATOM 1526 C CA . ALA A 1 200 ? 29.386 62.253 52.556 1.00 14.64 200 ALA A CA 1
ATOM 1527 C C . ALA A 1 200 ? 28.147 63.147 52.606 1.00 16.98 200 ALA A C 1
ATOM 1528 O O . ALA A 1 200 ? 27.176 62.864 51.952 1.00 17.09 200 ALA A O 1
ATOM 1530 N N . GLU A 1 201 ? 28.213 64.231 53.369 1.00 17.68 201 GLU A N 1
ATOM 1531 C CA . GLU A 1 201 ? 27.052 65.104 53.496 1.00 20.25 201 GLU A CA 1
ATOM 1532 C C . GLU A 1 201 ? 26.734 65.824 52.214 1.00 20.70 201 GLU A C 1
ATOM 1533 O O . GLU A 1 201 ? 25.592 66.243 52.018 1.00 21.84 201 GLU A O 1
ATOM 1539 N N . GLU A 1 202 ? 27.722 65.962 51.335 1.00 19.44 202 GLU A N 1
ATOM 1540 C CA . GLU A 1 202 ? 27.520 66.602 50.048 1.00 20.34 202 GLU A CA 1
ATOM 1541 C C . GLU A 1 202 ? 27.033 65.601 48.985 1.00 19.52 202 GLU A C 1
ATOM 1542 O O . GLU A 1 202 ? 26.898 65.966 47.813 1.00 19.64 202 GLU A O 1
ATOM 1548 N N . GLY A 1 203 ? 26.792 64.356 49.393 1.00 18.34 203 GLY A N 1
ATOM 1549 C CA . GLY A 1 203 ? 26.272 63.343 48.477 1.00 18.59 203 GLY A CA 1
ATOM 1550 C C . GLY A 1 203 ? 27.286 62.473 47.745 1.00 18.52 203 GLY A C 1
ATOM 1551 O O . GLY A 1 203 ? 26.882 61.706 46.869 1.00 18.44 203 GLY A O 1
ATOM 1552 N N . LYS A 1 204 ? 28.573 62.560 48.093 1.00 17.94 204 LYS A N 1
ATOM 1553 C CA . LYS A 1 204 ? 29.562 61.705 47.415 1.00 18.08 204 LYS A CA 1
ATOM 1554 C C . LYS A 1 204 ? 29.329 60.217 47.680 1.00 17.69 204 LYS A C 1
ATOM 1555 O O . LYS A 1 204 ? 28.828 59.812 48.750 1.00 18.01 204 LYS A O 1
ATOM 1561 N N . THR A 1 205 ? 29.721 59.392 46.704 1.00 14.85 205 THR A N 1
ATOM 1562 C CA . THR A 1 205 ? 29.587 57.954 46.842 1.00 14.37 205 THR A CA 1
ATOM 1563 C C . THR A 1 205 ? 30.982 57.505 47.281 1.00 13.66 205 THR A C 1
ATOM 1564 O O . THR A 1 205 ? 31.969 57.774 46.606 1.00 13.42 205 THR A O 1
ATOM 1568 N N . MET A 1 206 ? 31.043 56.812 48.414 1.00 12.94 206 MET A N 1
ATOM 1569 C CA . MET A 1 206 ? 32.321 56.463 49.022 1.00 12.92 206 MET A CA 1
ATOM 1570 C C . MET A 1 206 ? 32.376 55.052 49.579 1.00 11.22 206 MET A C 1
ATOM 1571 O O . MET A 1 206 ? 31.360 54.551 50.073 1.00 10.80 206 MET A O 1
ATOM 1576 N N . VAL A 1 207 ? 33.548 54.412 49.533 1.00 10.74 207 VAL A N 1
ATOM 1577 C CA . VAL A 1 207 ? 33.767 53.121 50.195 1.00 11.17 207 VAL A CA 1
ATOM 1578 C C . VAL A 1 207 ? 34.982 53.395 51.078 1.00 11.51 207 VAL A C 1
ATOM 1579 O O . VAL A 1 207 ? 36.023 53.842 50.600 1.00 11.60 207 VAL A O 1
ATOM 1583 N N . VAL A 1 208 ? 34.852 53.116 52.365 1.00 10.64 208 VAL A N 1
ATOM 1584 C CA . VAL A 1 208 ? 35.903 53.444 53.306 1.00 9.49 208 VAL A CA 1
ATOM 1585 C C . VAL A 1 208 ? 36.264 52.269 54.191 1.00 9.81 208 VAL A C 1
ATOM 1586 O O . VAL A 1 208 ? 35.379 51.707 54.844 1.00 10.94 208 VAL A O 1
ATOM 1590 N N . VAL A 1 209 ? 37.541 51.883 54.212 1.00 9.47 209 VAL A N 1
ATOM 1591 C CA . VAL A 1 209 ? 38.010 50.875 55.154 1.00 8.93 209 VAL A CA 1
ATOM 1592 C C . VAL A 1 209 ? 38.556 51.652 56.339 1.00 8.79 209 VAL A C 1
ATOM 1593 O O . VAL A 1 209 ? 39.380 52.562 56.146 1.00 8.89 209 VAL A O 1
ATOM 1597 N N . THR A 1 210 ? 38.121 51.319 57.556 1.00 8.70 210 THR A N 1
ATOM 1598 C CA . THR A 1 210 ? 38.638 52.066 58.697 1.00 8.96 210 THR A CA 1
ATOM 1599 C C . THR A 1 210 ? 38.556 51.306 60.012 1.00 10.03 210 THR A C 1
ATOM 1600 O O . THR A 1 210 ? 37.697 50.430 60.194 1.00 10.91 210 THR A O 1
ATOM 1604 N N . HIS A 1 211 ? 39.495 51.674 60.897 1.00 9.93 211 HIS A N 1
ATOM 1605 C CA . HIS A 1 211 ? 39.502 51.214 62.295 1.00 11.56 211 HIS A CA 1
ATOM 1606 C C . HIS A 1 211 ? 38.764 52.222 63.190 1.00 10.44 211 HIS A C 1
ATOM 1607 O O . HIS A 1 211 ? 38.538 51.925 64.366 1.00 11.30 211 HIS A O 1
ATOM 1614 N N . GLU A 1 212 ? 38.356 53.372 62.646 1.00 8.95 212 GLU A N 1
ATOM 1615 C CA . GLU A 1 212 ? 37.693 54.413 63.459 1.00 9.36 212 GLU A CA 1
ATOM 1616 C C . GLU A 1 212 ? 36.197 54.135 63.429 1.00 8.94 212 GLU A C 1
ATOM 1617 O O . GLU A 1 212 ? 35.476 54.498 62.486 1.00 9.36 212 GLU A O 1
ATOM 1623 N N . MET A 1 213 ? 35.746 53.449 64.479 1.00 9.97 213 MET A N 1
ATOM 1624 C CA . MET A 1 213 ? 34.348 53.046 64.521 1.00 9.98 213 MET A CA 1
ATOM 1625 C C . MET A 1 213 ? 33.410 54.219 64.635 1.00 9.66 213 MET A C 1
ATOM 1626 O O . MET A 1 213 ? 32.253 54.111 64.296 1.00 11.34 213 MET A O 1
ATOM 1631 N N . GLY A 1 214 ? 33.926 55.349 65.098 1.00 9.96 214 GLY A N 1
ATOM 1632 C CA . GLY A 1 214 ? 33.102 56.545 65.164 1.00 10.94 214 GLY A CA 1
ATOM 1633 C C . GLY A 1 214 ? 32.626 56.920 63.741 1.00 10.74 214 GLY A C 1
ATOM 1634 O O . GLY A 1 214 ? 31.449 57.218 63.514 1.00 11.16 214 GLY A O 1
ATOM 1635 N N . PHE A 1 215 ? 33.552 56.954 62.768 1.00 10.20 215 PHE A N 1
ATOM 1636 C CA . PHE A 1 215 ? 33.174 57.244 61.395 1.00 10.61 215 PHE A CA 1
ATOM 1637 C C . PHE A 1 215 ? 32.279 56.119 60.861 1.00 10.45 215 PHE A C 1
ATOM 1638 O O . PHE A 1 215 ? 31.227 56.389 60.259 1.00 11.16 215 PHE A O 1
ATOM 1646 N N . ALA A 1 216 ? 32.663 54.856 61.069 1.00 9.64 216 ALA A N 1
ATOM 1647 C CA . ALA A 1 216 ? 31.868 53.734 60.523 1.00 10.45 216 ALA A CA 1
ATOM 1648 C C . ALA A 1 216 ? 30.427 53.765 61.025 1.00 11.22 216 ALA A C 1
ATOM 1649 O O . ALA A 1 216 ? 29.471 53.540 60.250 1.00 12.43 216 ALA A O 1
ATOM 1651 N N . ARG A 1 217 ? 30.228 54.056 62.294 1.00 12.36 217 ARG A N 1
ATOM 1652 C CA . ARG A 1 217 ? 28.858 54.121 62.775 1.00 12.75 217 ARG A CA 1
ATOM 1653 C C . ARG A 1 217 ? 28.115 55.419 62.454 1.00 12.16 217 ARG A C 1
ATOM 1654 O O . ARG A 1 217 ? 26.943 55.410 62.068 1.00 12.95 217 ARG A O 1
ATOM 1662 N N . HIS A 1 218 ? 28.817 56.542 62.576 1.00 10.90 218 HIS A N 1
ATOM 1663 C CA . HIS A 1 218 ? 28.169 57.856 62.472 1.00 12.89 218 HIS A CA 1
ATOM 1664 C C . HIS A 1 218 ? 27.908 58.381 61.089 1.00 12.28 218 HIS A C 1
ATOM 1665 O O . HIS A 1 218 ? 26.955 59.153 60.879 1.00 14.45 218 HIS A O 1
ATOM 1672 N N . VAL A 1 219 ? 28.751 57.985 60.133 1.00 12.09 219 VAL A N 1
ATOM 1673 C CA . VAL A 1 219 ? 28.636 58.535 58.781 1.00 11.99 219 VAL A CA 1
ATOM 1674 C C . VAL A 1 219 ? 28.149 57.568 57.692 1.00 12.50 219 VAL A C 1
ATOM 1675 O O . VAL A 1 219 ? 27.576 58.018 56.687 1.00 13.87 219 VAL A O 1
ATOM 1679 N N . SER A 1 220 ? 28.349 56.265 57.896 1.00 12.11 220 SER A N 1
ATOM 1680 C CA . SER A 1 220 ? 27.990 55.281 56.872 1.00 12.69 220 SER A CA 1
ATOM 1681 C C . SER A 1 220 ? 26.497 55.148 56.623 1.00 12.90 220 SER A C 1
ATOM 1682 O O . SER A 1 220 ? 25.676 55.367 57.540 1.00 13.08 220 SER A O 1
ATOM 1685 N N . SER A 1 221 ? 26.162 54.767 55.386 1.00 13.45 221 SER A N 1
ATOM 1686 C CA . SER A 1 221 ? 24.794 54.408 55.074 1.00 13.90 221 SER A CA 1
ATOM 1687 C C . SER A 1 221 ? 24.715 52.868 55.127 1.00 14.13 221 SER A C 1
ATOM 1688 O O . SER A 1 221 ? 23.628 52.291 55.338 1.00 14.14 221 SER A O 1
ATOM 1691 N N . HIS A 1 222 ? 25.875 52.185 55.039 1.00 12.86 222 HIS A N 1
ATOM 1692 C CA . HIS A 1 222 ? 25.946 50.715 55.040 1.00 13.17 222 HIS A CA 1
ATOM 1693 C C . HIS A 1 222 ? 27.272 50.282 55.625 1.00 12.58 222 HIS A C 1
ATOM 1694 O O . HIS A 1 222 ? 28.273 50.897 55.294 1.00 11.69 222 HIS A O 1
ATOM 1701 N N . VAL A 1 223 ? 27.279 49.237 56.434 1.00 12.02 223 VAL A N 1
ATOM 1702 C CA . VAL A 1 223 ? 28.544 48.755 57.041 1.00 11.79 223 VAL A CA 1
ATOM 1703 C C . VAL A 1 223 ? 28.736 47.302 56.709 1.00 12.70 223 VAL A C 1
ATOM 1704 O O . VAL A 1 223 ? 27.797 46.512 56.814 1.00 12.26 223 VAL A O 1
ATOM 1708 N N . ILE A 1 224 ? 29.953 46.929 56.298 1.00 11.51 224 ILE A N 1
ATOM 1709 C CA . ILE A 1 224 ? 30.285 45.549 55.958 1.00 10.88 224 ILE A CA 1
ATOM 1710 C C . ILE A 1 224 ? 31.319 45.069 56.962 1.00 11.22 224 ILE A C 1
ATOM 1711 O O . ILE A 1 224 ? 32.347 45.748 57.124 1.00 11.09 224 ILE A O 1
ATOM 1716 N N . PHE A 1 225 ? 31.050 43.967 57.653 1.00 11.65 225 PHE A N 1
ATOM 1717 C CA . PHE A 1 225 ? 32.027 43.345 58.552 1.00 11.61 225 PHE A CA 1
ATOM 1718 C C . PHE A 1 225 ? 32.644 42.196 57.766 1.00 11.69 225 PHE A C 1
ATOM 1719 O O . PHE A 1 225 ? 31.965 41.200 57.400 1.00 12.65 225 PHE A O 1
ATOM 1727 N N . LEU A 1 226 ? 33.934 42.339 57.448 1.00 10.22 226 LEU A N 1
ATOM 1728 C CA . LEU A 1 226 ? 34.683 41.314 56.704 1.00 10.92 226 LEU A CA 1
ATOM 1729 C C . LEU A 1 226 ? 35.383 40.394 57.713 1.00 11.86 226 LEU A C 1
ATOM 1730 O O . LEU A 1 226 ? 35.976 40.842 58.698 1.00 12.55 226 LEU A O 1
ATOM 1735 N N . HIS A 1 227 ? 35.264 39.084 57.501 1.00 12.43 227 HIS A N 1
ATOM 1736 C CA . HIS A 1 227 ? 35.863 38.090 58.396 1.00 12.40 227 HIS A CA 1
ATOM 1737 C C . HIS A 1 227 ? 36.459 36.985 57.541 1.00 13.19 227 HIS A C 1
ATOM 1738 O O . HIS A 1 227 ? 35.750 36.340 56.764 1.00 12.65 227 HIS A O 1
ATOM 1745 N N . GLN A 1 228 ? 37.755 36.771 57.681 1.00 13.13 228 GLN A N 1
ATOM 1746 C CA . GLN A 1 228 ? 38.451 35.745 56.931 1.00 14.09 228 GLN A CA 1
ATOM 1747 C C . GLN A 1 228 ? 38.065 35.684 55.452 1.00 14.68 228 GLN A C 1
ATOM 1748 O O . GLN A 1 228 ? 37.764 34.603 54.928 1.00 15.41 228 GLN A O 1
ATOM 1754 N N . GLY A 1 229 ? 38.079 36.841 54.782 1.00 13.04 229 GLY A N 1
ATOM 1755 C CA . GLY A 1 229 ? 37.805 36.848 53.361 1.00 13.38 229 GLY A CA 1
ATOM 1756 C C . GLY A 1 229 ? 36.351 36.778 52.937 1.00 13.87 229 GLY A C 1
ATOM 1757 O O . GLY A 1 229 ? 36.115 36.660 51.750 1.00 14.23 229 GLY A O 1
ATOM 1758 N N . LYS A 1 230 ? 35.382 36.848 53.857 1.00 14.84 230 LYS A N 1
ATOM 1759 C CA . LYS A 1 230 ? 33.962 36.828 53.467 1.00 15.19 230 LYS A CA 1
ATOM 1760 C C . LYS A 1 230 ? 33.210 37.904 54.242 1.00 14.27 230 LYS A C 1
ATOM 1761 O O . LYS A 1 230 ? 33.690 38.354 55.291 1.00 13.65 230 LYS A O 1
ATOM 1767 N N . ILE A 1 231 ? 32.054 38.329 53.747 1.00 13.19 231 ILE A N 1
ATOM 1768 C CA . ILE A 1 231 ? 31.253 39.259 54.508 1.00 12.96 231 ILE A CA 1
ATOM 1769 C C . ILE A 1 231 ? 30.451 38.403 55.495 1.00 13.62 231 ILE A C 1
ATOM 1770 O O . ILE A 1 231 ? 29.620 37.570 55.099 1.00 15.37 231 ILE A O 1
ATOM 1775 N N . GLU A 1 232 ? 30.749 38.559 56.775 1.00 13.49 232 GLU A N 1
ATOM 1776 C CA . GLU A 1 232 ? 30.099 37.798 57.843 1.00 14.10 232 GLU A CA 1
ATOM 1777 C C . GLU A 1 232 ? 28.812 38.470 58.309 1.00 14.55 232 GLU A C 1
ATOM 1778 O O . GLU A 1 232 ? 27.865 37.784 58.743 1.00 15.78 232 GLU A O 1
ATOM 1784 N N . GLU A 1 233 ? 28.753 39.787 58.206 1.00 13.45 233 GLU A N 1
ATOM 1785 C CA . GLU A 1 233 ? 27.558 40.549 58.580 1.00 12.95 233 GLU A CA 1
ATOM 1786 C C . GLU A 1 233 ? 27.614 41.906 57.908 1.00 13.52 233 GLU A C 1
ATOM 1787 O O . GLU A 1 233 ? 28.685 42.477 57.721 1.00 12.84 233 GLU A O 1
ATOM 1793 N N . GLU A 1 234 ? 26.464 42.420 57.504 1.00 13.52 234 GLU A N 1
ATOM 1794 C CA . GLU A 1 234 ? 26.405 43.733 56.907 1.00 13.89 234 GLU A CA 1
ATOM 1795 C C . GLU A 1 234 ? 25.008 44.324 57.044 1.00 14.37 234 GLU A C 1
ATOM 1796 O O . GLU A 1 234 ? 24.033 43.594 57.293 1.00 15.26 234 GLU A O 1
ATOM 1802 N N . GLY A 1 235 ? 24.925 45.635 56.934 1.00 13.49 235 GLY A N 1
ATOM 1803 C CA . GLY A 1 235 ? 23.626 46.297 57.026 1.00 14.21 235 GLY A CA 1
ATOM 1804 C C . GLY A 1 235 ? 23.732 47.721 57.490 1.00 15.22 235 GLY A C 1
ATOM 1805 O O . GLY A 1 235 ? 24.793 48.352 57.379 1.00 13.98 235 GLY A O 1
ATOM 1806 N N . ASP A 1 236 ? 22.610 48.278 57.944 1.00 15.45 236 ASP A N 1
ATOM 1807 C CA . ASP A 1 236 ? 22.614 49.655 58.412 1.00 16.19 236 ASP A CA 1
ATOM 1808 C C . ASP A 1 236 ? 23.543 49.751 59.642 1.00 14.67 236 ASP A C 1
ATOM 1809 O O . ASP A 1 236 ? 23.618 48.832 60.428 1.00 14.67 236 ASP A O 1
ATOM 1814 N N . PRO A 1 237 ? 24.278 50.862 59.782 1.00 14.01 237 PRO A N 1
ATOM 1815 C CA . PRO A 1 237 ? 25.171 50.987 60.948 1.00 13.77 237 PRO A CA 1
ATOM 1816 C C . PRO A 1 237 ? 24.512 50.798 62.304 1.00 13.73 237 PRO A C 1
ATOM 1817 O O . PRO A 1 237 ? 25.111 50.228 63.205 1.00 13.09 237 PRO A O 1
ATOM 1821 N N . GLU A 1 238 ? 23.264 51.243 62.453 1.00 14.48 238 GLU A N 1
ATOM 1822 C CA . GLU A 1 238 ? 22.648 51.065 63.767 1.00 16.85 238 GLU A CA 1
ATOM 1823 C C . GLU A 1 238 ? 22.420 49.611 64.072 1.00 17.36 238 GLU A C 1
ATOM 1824 O O . GLU A 1 238 ? 22.470 49.207 65.237 1.00 18.48 238 GLU A O 1
ATOM 1830 N N . GLN A 1 239 ? 22.176 48.804 63.050 1.00 17.14 239 GLN A N 1
ATOM 1831 C CA . GLN A 1 239 ? 22.019 47.368 63.283 1.00 17.24 239 GLN A CA 1
ATOM 1832 C C . GLN A 1 239 ? 23.351 46.641 63.526 1.00 15.97 239 GLN A C 1
ATOM 1833 O O . GLN A 1 239 ? 23.527 45.887 64.472 1.00 15.70 239 GLN A O 1
ATOM 1839 N N . VAL A 1 240 ? 24.320 46.894 62.652 1.00 15.08 240 VAL A N 1
ATOM 1840 C CA . VAL A 1 240 ? 25.612 46.240 62.770 1.00 14.97 240 VAL A CA 1
ATOM 1841 C C . VAL A 1 240 ? 26.280 46.584 64.085 1.00 14.26 240 VAL A C 1
ATOM 1842 O O . VAL A 1 240 ? 26.803 45.710 64.777 1.00 13.99 240 VAL A O 1
ATOM 1846 N N . PHE A 1 241 ? 26.257 47.869 64.456 1.00 14.24 241 PHE A N 1
ATOM 1847 C CA . PHE A 1 241 ? 26.887 48.262 65.706 1.00 14.59 241 PHE A CA 1
ATOM 1848 C C . PHE A 1 241 ? 25.993 48.138 66.944 1.00 15.90 241 PHE A C 1
ATOM 1849 O O . PHE A 1 241 ? 26.476 47.745 68.004 1.00 15.75 241 PHE A O 1
ATOM 1857 N N . GLY A 1 242 ? 24.717 48.468 66.783 1.00 16.54 242 GLY A N 1
ATOM 1858 C CA . GLY A 1 242 ? 23.815 48.442 67.936 1.00 17.81 242 GLY A CA 1
ATOM 1859 C C . GLY A 1 242 ? 23.117 47.128 68.215 1.00 18.89 242 GLY A C 1
ATOM 1860 O O . GLY A 1 242 ? 22.677 46.907 69.352 1.00 20.02 242 GLY A O 1
ATOM 1861 N N . ASN A 1 243 ? 23.054 46.239 67.233 1.00 18.48 243 ASN A N 1
ATOM 1862 C CA . ASN A 1 243 ? 22.355 44.958 67.394 1.00 19.48 243 ASN A CA 1
ATOM 1863 C C . ASN A 1 243 ? 23.091 43.868 66.575 1.00 18.28 243 ASN A C 1
ATOM 1864 O O . ASN A 1 243 ? 22.496 43.159 65.740 1.00 19.03 243 ASN A O 1
ATOM 1869 N N . PRO A 1 244 ? 24.403 43.705 66.823 1.00 17.91 244 PRO A N 1
ATOM 1870 C CA . PRO A 1 244 ? 25.170 42.697 66.076 1.00 17.67 244 PRO A CA 1
ATOM 1871 C C . PRO A 1 244 ? 24.630 41.289 66.288 1.00 18.82 244 PRO A C 1
ATOM 1872 O O . PRO A 1 244 ? 24.399 40.896 67.420 1.00 20.15 244 PRO A O 1
ATOM 1876 N N . GLN A 1 245 ? 24.454 40.545 65.215 1.00 19.13 245 GLN A N 1
ATOM 1877 C CA . GLN A 1 245 ? 23.918 39.186 65.318 1.00 20.21 245 GLN A CA 1
ATOM 1878 C C . GLN A 1 245 ? 24.963 38.088 65.448 1.00 20.68 245 GLN A C 1
ATOM 1879 O O . GLN A 1 245 ? 24.863 37.205 66.311 1.00 21.89 245 GLN A O 1
ATOM 1885 N N . SER A 1 246 ? 25.958 38.140 64.575 1.00 19.29 246 SER A N 1
ATOM 1886 C CA . SER A 1 246 ? 27.037 37.164 64.572 1.00 19.06 246 SER A CA 1
ATOM 1887 C C . SER A 1 246 ? 27.980 37.184 65.763 1.00 18.98 246 SER A C 1
ATOM 1888 O O . SER A 1 246 ? 28.490 38.226 66.169 1.00 18.68 246 SER A O 1
ATOM 1891 N N . PRO A 1 247 ? 28.220 36.025 66.373 1.00 18.87 247 PRO A N 1
ATOM 1892 C CA . PRO A 1 247 ? 29.156 36.026 67.502 1.00 19.14 247 PRO A CA 1
ATOM 1893 C C . PRO A 1 247 ? 30.554 36.537 67.046 1.00 18.86 247 PRO A C 1
ATOM 1894 O O . PRO A 1 247 ? 31.308 37.124 67.847 1.00 17.91 247 PRO A O 1
ATOM 1898 N N . ARG A 1 248 ? 30.909 36.323 65.773 1.00 18.98 248 ARG A N 1
ATOM 1899 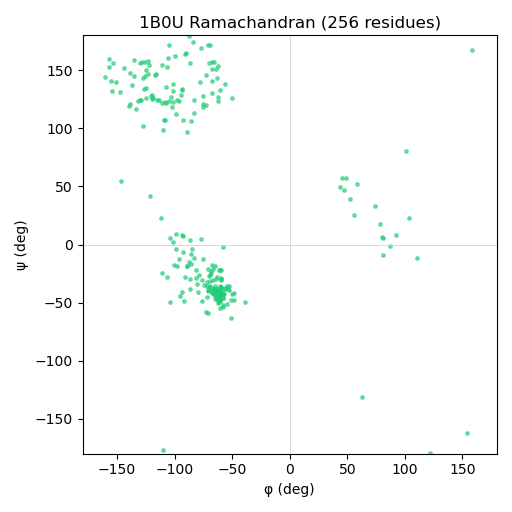C CA . ARG A 1 248 ? 32.204 36.813 65.285 1.00 18.88 248 ARG A CA 1
ATOM 1900 C C . ARG A 1 248 ? 32.208 38.356 65.297 1.00 17.42 248 ARG A C 1
ATOM 1901 O O . ARG A 1 248 ? 33.207 38.969 65.644 1.00 16.16 248 ARG A O 1
ATOM 1909 N N . LEU A 1 249 ? 31.114 38.972 64.857 1.00 16.60 249 LEU A N 1
ATOM 1910 C CA .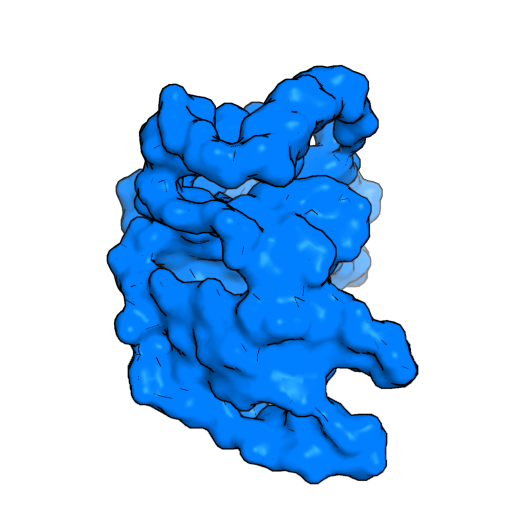 LEU A 1 249 ? 31.023 40.427 64.898 1.00 15.70 249 LEU A CA 1
ATOM 1911 C C . LEU A 1 249 ? 31.041 40.927 66.344 1.00 16.27 249 LEU A C 1
ATOM 1912 O O . LEU A 1 249 ? 31.716 41.890 66.667 1.00 14.87 249 LEU A O 1
ATOM 1917 N N . GLN A 1 250 ? 30.334 40.241 67.236 1.00 16.72 250 GLN A N 1
ATOM 1918 C CA . GLN A 1 250 ? 30.301 40.687 68.621 1.00 17.13 250 GLN A CA 1
ATOM 1919 C C . GLN A 1 250 ? 31.715 40.650 69.207 1.00 17.32 250 GLN A C 1
ATOM 1920 O O . GLN A 1 250 ? 32.126 41.590 69.889 1.00 16.76 250 GLN A O 1
ATOM 1926 N N . GLN A 1 251 ? 32.453 39.562 68.933 1.00 17.63 251 GLN A N 1
ATOM 1927 C CA . GLN A 1 251 ? 33.823 39.417 69.422 1.00 18.49 251 GLN A CA 1
ATOM 1928 C C . GLN A 1 251 ? 34.739 40.500 68.800 1.00 17.12 251 GLN A C 1
ATOM 1929 O O . GLN A 1 251 ? 35.552 41.078 69.500 1.00 17.05 251 GLN A O 1
ATOM 1935 N N . PHE A 1 252 ? 34.573 40.773 67.504 1.00 16.52 252 PHE A N 1
ATOM 1936 C CA . PHE A 1 252 ? 35.389 41.810 66.863 1.00 15.28 252 PHE A CA 1
ATOM 1937 C C . PHE A 1 252 ? 35.127 43.188 67.517 1.00 15.31 252 PHE A C 1
ATOM 1938 O O . PHE A 1 252 ? 36.075 43.944 67.782 1.00 14.90 252 PHE A O 1
ATOM 1946 N N . LEU A 1 253 ? 33.862 43.514 67.755 1.00 15.39 253 LEU A N 1
ATOM 1947 C CA . LEU A 1 253 ? 33.566 44.805 68.359 1.00 15.55 253 LEU A CA 1
ATOM 1948 C C . LEU A 1 253 ? 34.145 44.918 69.756 1.00 16.57 253 LEU A C 1
ATOM 1949 O O . LEU A 1 253 ? 34.641 45.975 70.137 1.00 16.39 253 LEU A O 1
ATOM 1954 N N . LYS A 1 254 ? 34.114 43.838 70.529 1.00 17.42 254 LYS A N 1
ATOM 1955 C CA . LYS A 1 254 ? 34.678 43.900 71.869 1.00 18.84 254 LYS A CA 1
ATOM 1956 C C . LYS A 1 254 ? 36.190 43.969 71.825 1.00 18.39 254 LYS A C 1
ATOM 1957 O O . LYS A 1 254 ? 36.810 44.794 72.494 1.00 18.01 254 LYS A O 1
ATOM 1963 N N . GLY A 1 255 ? 36.804 43.137 70.999 1.00 18.38 255 GLY A N 1
ATOM 1964 C CA . GLY A 1 255 ? 38.252 43.110 70.990 1.00 19.91 255 GLY A CA 1
ATOM 1965 C C . GLY A 1 255 ? 38.869 44.357 70.411 1.00 20.46 255 GLY A C 1
ATOM 1966 O O . GLY A 1 255 ? 39.953 44.800 70.835 1.00 21.03 255 GLY A O 1
ATOM 1967 N N . SER A 1 256 ? 38.165 44.961 69.470 1.00 20.81 256 SER A N 1
ATOM 1968 C CA . SER A 1 256 ? 38.749 46.102 68.802 1.00 22.73 256 SER A CA 1
ATOM 1969 C C . SER A 1 256 ? 38.981 47.276 69.739 1.00 23.22 256 SER A C 1
ATOM 1970 O O . SER A 1 256 ? 39.912 48.046 69.513 1.00 23.53 256 SER A O 1
ATOM 1973 N N . LEU A 1 257 ? 38.152 47.405 70.781 1.00 23.01 257 LEU A N 1
ATOM 1974 C CA . LEU A 1 257 ? 38.327 48.495 71.746 1.00 23.81 257 LEU A CA 1
ATOM 1975 C C . LEU A 1 257 ? 39.741 48.550 72.312 1.00 24.56 257 LEU A C 1
ATOM 1976 O O . LEU A 1 257 ? 40.295 49.626 72.521 1.00 23.56 257 LEU A O 1
ATOM 1981 N N . LYS A 1 258 ? 40.324 47.391 72.581 1.00 24.47 258 LYS A N 1
ATOM 1982 C CA . LYS A 1 258 ? 41.655 47.399 73.173 1.00 25.54 258 LYS A CA 1
ATOM 1983 C C . LYS A 1 258 ? 42.839 47.487 72.235 1.00 27.22 258 LYS A C 1
ATOM 1984 O O . LYS A 1 258 ? 43.988 47.650 72.687 1.00 27.19 258 LYS A O 1
ATOM 1990 N N . LYS A 1 259 ? 42.600 47.390 70.931 1.00 27.34 259 LYS A N 1
ATOM 1991 C CA . LYS A 1 259 ? 43.724 47.455 70.020 1.00 29.45 259 LYS A CA 1
ATOM 1992 C C . LYS A 1 259 ? 44.147 48.869 69.865 1.00 30.68 259 LYS A C 1
ATOM 1993 O O . LYS A 1 259 ? 43.303 49.752 69.802 1.00 31.06 259 LYS A O 1
ATOM 1999 N N . LEU A 1 260 ? 45.451 49.089 69.817 1.00 32.24 260 LEU A N 1
ATOM 2000 C CA . LEU A 1 260 ? 45.935 50.436 69.621 1.00 34.19 260 LEU A CA 1
ATOM 2001 C C . LEU A 1 260 ? 46.481 50.570 68.230 1.00 34.18 260 LEU A C 1
ATOM 2002 O O . LEU A 1 260 ? 47.371 49.817 67.800 1.00 34.68 260 LEU A O 1
ATOM 2007 N N . GLU A 1 261 ? 45.890 51.515 67.512 1.00 33.39 261 GLU A N 1
ATOM 2008 C CA . GLU A 1 261 ? 46.272 51.788 66.142 1.00 33.18 261 GLU A CA 1
ATOM 2009 C C . GLU A 1 261 ? 47.257 52.929 66.008 1.00 31.82 261 GLU A C 1
ATOM 2010 O O . GLU A 1 261 ? 47.814 53.124 64.935 1.00 32.22 261 GLU A O 1
ATOM 2016 N N . HIS A 1 262 ? 47.459 53.694 67.079 1.00 30.42 262 HIS A N 1
ATOM 2017 C CA . HIS A 1 262 ? 48.403 54.814 67.034 1.00 28.72 262 HIS A CA 1
#

B-factor: mean 18.54, std 8.33, range [8.64, 52.26]

Foldseek 3Di:
DFKWKWQWWAADQPRTFAGGEIDDFDFLAEEEEEEDVSLCPVVVVCCQLVVDFTLDIWMAGPNHTQDWDQDPSNTIDRPDPVSSLVSCLQEPEQELAQDFDQVQFLQCRLLPCCCVSVVDDSVLSSVLLVVQLVLLPNDPVRRRHGPVVDALLNSSSSSVSSSVSSVHQEYEYEANCDVHDPVSSVSVLVSVQVCSVVGHTYYYYHLPVCSNQPRGQKYFYRGRNYGPDMGGSCCLPVPNDDPSSVVRVVVSVPDDDD

Sequence (258 aa):
NKLHVIDLHKRYGGHEVLKGVSLQARAGDVISIIGSSGSGKSTFLRCINFLEKPSEGAIIVNGQNINLVRDKDGQLKVADKNQLRLLRTRLTMVFQHFNLWSHMTVLENVMEAPIQVLGLSKHDARERALKYLAKVGIDERAQGKYPVHLSGGQQQRVSIARALAMEPDVLLFDEPTSALDPELVGEVLRIMQQLAEEGKTMVVVTHEMGFARHVSSHVIFLHQGKIEEEGDPEQVFGNPQSPRLQQFLKGSLKKLEH

CATH classification: 3.40.50.300

Secondary structure (P-SEA, 3-state):
ccbbbcbbbbbccccccccbbbbbbcccbbbbbbbcccccaaaaaaaaccccccccccccccccccbbbbccccccccccaaaaaaaaaabbbbcccccccccccaaaaaaccccccccccaaaaaaaaaaaaaaacccccccccccccccaaaaaaaaaaaaaaacccbbbbccccccccccaaaaaaaaaaaaaaacccccccccccccccccccbbbbbccccccccccccccccccccaaaaaaaaaacccccc

Nearest PDB structures (foldseek):
  1b0u-assembly1_A-2  TM=1.004E+00  e=1.342E-56  Salmonella enterica subsp. enterica serovar Typhimurium
  4u00-assembly1_A  TM=9.677E-01  e=1.045E-31  Thermus thermophilus HB8
  2olj-assembly1_A  TM=9.600E-01  e=5.453E-32  Geobacillus stearothermophilus
  8bms-assembly1_B  TM=8.141E-01  e=3.671E-22  Lactobacillus delbrueckii subsp. bulgaricus ATCC 11842 = JCM 1002
  7nnu-assembly1_B  TM=8.016E-01  e=3.902E-21  Lactobacillus delbrueckii subsp. bulgaricus ATCC 11842 = JCM 1002